Protein AF-A0A9E3M3S0-F1 (afdb_monomer)

Foldseek 3Di:
DVVVVVVVLVVCVLVVLLVVLPPPDDDDDDDDDDLSRVLNVCVVVVNLVVSLVSLVVVCVVPVQPLVSLLNNLSSCVSVVVLVSSLVSLVSSCPDPDLVSVLSSLLSNLSSQQDAPPRNVRSVVSLVVSCVSPVLDLSSLVSLLSSLLGHPHDPVSLVSNLVSLLSNCVVPVVSPCSVVCVQPRNDPDDLVSLVSSLVSLVVVCVVVVVPLVSLLVSLVNCVVNPHLVSSVVSLVSSCVSPVVDDALSSLQSPLVSCVVVVNPVSNLVSNLVSLVVCLVVVPCVVVCVVCVVVDDPVLVVCCVVQPHSVSNSVSSNVD

Nearest PDB structures (foldseek):
  9gaw-assembly1_K  TM=4.645E-01  e=2.749E-03  Homo sapiens
  4kxk-assembly1_D  TM=4.189E-01  e=6.054E-03  Homo sapiens
  3hym-assembly10_H  TM=4.633E-01  e=9.968E-03  Homo sapiens
  4kyo-assembly1_B  TM=3.812E-01  e=4.165E-03  Homo sapiens
  6ww7-assembly1_B  TM=5.333E-01  e=2.250E-01  Homo sapiens

Radius of gyration: 23.42 Å; Cα contacts (8 Å, |Δi|>4): 348; chains: 1; bounding box: 53×45×63 Å

Secondary structure (DSSP, 8-state):
-TTHHHHHHHHHHHHHHHHHHHTT-----SSS--HHHHHHHHHHTT-HHHHHHHHHHHHHH-TT-HHHHHHHHHHHHHTT-HHHHHHHHHHHTT-S-HHHHHHHHHHHHHHH-BTTB-HHHHHHHHHHHHHH-TT-HHHHHHHHHHHHSSS--HHHHHHHHHHHHHHHHH-TTSTTHHHIIIII-----HHHHHHHHHHHHHHHTT-TT-HHHHHHHHHHHHHHT-HHHHHHHHHHHHHH-TT---HHHHHHHHHHHHHTT-HHHHHHHHHHHHHHHHHH---HHHHHHHTTT--HHHHHHHHH--SHHHHHHHHHH-

Mean predicted aligned error: 6.76 Å

pLDDT: mean 88.41, std 18.09, range [26.84, 98.62]

Solvent-accessible surface area (backbone atoms only — not comparable to full-atom values): 17239 Å² total; per-residue (Å²): 121,84,66,61,63,56,61,54,51,55,55,49,55,61,53,52,54,57,54,65,67,65,78,77,69,87,91,76,95,86,67,83,72,52,68,69,56,49,33,49,52,27,47,75,70,66,33,59,65,59,26,49,52,52,44,51,55,49,39,72,78,40,78,78,45,35,66,55,27,38,55,48,14,52,55,28,42,76,70,69,35,35,69,65,13,38,52,26,15,58,60,11,50,73,43,89,49,63,68,55,28,30,51,17,24,46,50,40,14,57,52,49,47,41,85,81,39,62,56,69,58,16,51,49,27,35,51,52,19,34,67,74,39,78,78,41,57,66,42,32,50,51,46,25,51,64,26,62,41,58,87,51,49,74,67,31,46,55,53,20,51,58,29,43,51,56,37,44,75,75,41,61,72,52,81,59,47,55,55,48,54,67,75,67,49,81,88,70,48,62,71,56,48,57,55,50,46,56,52,50,50,62,50,39,76,79,38,66,81,47,54,73,59,48,54,50,46,19,52,50,31,39,76,67,71,32,47,64,57,16,50,54,41,47,51,50,44,46,72,67,37,71,85,70,80,57,29,68,57,35,41,51,53,12,51,36,28,45,77,73,66,38,57,68,62,14,52,55,29,38,53,52,15,43,52,47,15,38,75,71,64,58,47,71,65,63,48,61,59,51,55,78,76,49,51,76,68,51,50,52,54,48,71,65,34,81,48,45,67,49,39,30,55,52,61,72,76,106

Sequence (318 aa):
MRSRLRSGRIQVLSGLIFLLCANFTPATPSHPLSCAEQTGALLAAGDTTGALAALDNKLRANNEDHAALLERGWLRLELDRKDLAAEDFKLALGSESGDLRISAYIGLAWCSHVPGKRRSVAMGYIRRALAVDSGSKEALYAKTMIMLDFEPTTDDVRVAKRALFRLLETDFTYRDAYRLWRDVVMDRTDKEIRKVDKLLAAYLDTHPDSASWRLDLAWDRYLVESAQAALDELAALENLNPEFSHPDQLLLKSRCRLESGDTLAFQSLYWQAVDLAGQTGQFDRLITEAATIFTPEDQDRFEQAVADGARQKFLHFF

Structure (mmCIF, N/CA/C/O backbone):
data_AF-A0A9E3M3S0-F1
#
_entry.id   AF-A0A9E3M3S0-F1
#
loop_
_atom_site.group_PDB
_atom_site.id
_atom_site.type_symbol
_atom_site.label_atom_id
_atom_site.label_alt_id
_atom_site.label_comp_id
_atom_site.label_asym_id
_atom_site.label_entity_id
_atom_site.label_seq_id
_atom_site.pdbx_PDB_ins_code
_atom_site.Cartn_x
_atom_site.Cartn_y
_atom_site.Cartn_z
_atom_site.occupancy
_atom_site.B_iso_or_equiv
_atom_site.auth_seq_id
_atom_site.auth_comp_id
_atom_site.auth_asym_id
_atom_site.auth_atom_id
_atom_site.pdbx_PDB_model_num
ATOM 1 N N . MET A 1 1 ? 4.157 14.063 13.458 1.00 37.47 1 MET A N 1
ATOM 2 C CA . MET A 1 1 ? 3.542 13.277 12.337 1.00 37.47 1 MET A CA 1
ATOM 3 C C . MET A 1 1 ? 4.074 13.498 10.889 1.00 37.47 1 MET A C 1
ATOM 5 O O . MET A 1 1 ? 4.311 12.512 10.200 1.00 37.47 1 MET A O 1
ATOM 9 N N . ARG A 1 2 ? 4.310 14.727 10.376 1.00 28.27 2 ARG A N 1
ATOM 10 C CA . ARG A 1 2 ? 4.716 14.982 8.954 1.00 28.27 2 ARG A CA 1
ATOM 11 C C . ARG A 1 2 ? 6.121 14.486 8.534 1.00 28.27 2 ARG A C 1
ATOM 13 O O . ARG A 1 2 ? 6.402 14.375 7.344 1.00 28.27 2 ARG A O 1
ATOM 20 N N . SER A 1 3 ? 6.999 14.190 9.495 1.00 26.84 3 SER A N 1
ATOM 21 C CA . SER A 1 3 ? 8.397 13.782 9.259 1.00 26.84 3 SER A CA 1
ATOM 22 C C . SER A 1 3 ? 8.557 12.275 8.974 1.00 26.84 3 SER A C 1
ATOM 24 O O . SER A 1 3 ? 9.300 11.893 8.071 1.00 26.84 3 SER A O 1
ATOM 26 N N . ARG A 1 4 ? 7.785 11.399 9.640 1.00 32.56 4 ARG A N 1
ATOM 27 C CA . ARG A 1 4 ? 7.877 9.934 9.446 1.00 32.56 4 ARG A CA 1
ATOM 28 C C . ARG A 1 4 ? 7.324 9.460 8.095 1.00 32.56 4 ARG A C 1
ATOM 30 O O . ARG A 1 4 ? 7.890 8.548 7.500 1.00 32.56 4 ARG A O 1
ATOM 37 N N . LEU A 1 5 ? 6.322 10.155 7.545 1.00 34.66 5 LEU A N 1
ATOM 38 C CA . LEU A 1 5 ? 5.825 9.911 6.183 1.00 34.66 5 LEU A CA 1
ATOM 39 C C . LEU A 1 5 ? 6.886 10.188 5.103 1.00 34.66 5 LEU A C 1
ATOM 41 O O . LEU A 1 5 ? 6.810 9.606 4.027 1.00 34.66 5 LEU A O 1
ATOM 45 N N . ARG A 1 6 ? 7.893 11.037 5.364 1.00 33.16 6 ARG A N 1
ATOM 46 C CA . ARG A 1 6 ? 8.970 11.318 4.396 1.00 33.16 6 ARG A CA 1
ATOM 47 C C . ARG A 1 6 ? 10.030 10.212 4.348 1.00 33.16 6 ARG A C 1
ATOM 49 O O . ARG A 1 6 ? 10.502 9.899 3.263 1.00 33.16 6 ARG A O 1
ATOM 56 N N . SER A 1 7 ? 10.364 9.599 5.487 1.00 29.08 7 SER A N 1
ATOM 57 C CA . SER A 1 7 ? 11.393 8.545 5.569 1.00 29.08 7 SER A CA 1
ATOM 58 C C . SER A 1 7 ? 10.907 7.208 4.992 1.00 29.08 7 SER A C 1
ATOM 60 O O . SER A 1 7 ? 11.627 6.577 4.224 1.00 29.08 7 SER A O 1
ATOM 62 N N . GLY A 1 8 ? 9.658 6.813 5.276 1.00 30.88 8 GLY A N 1
ATOM 63 C CA . GLY A 1 8 ? 9.075 5.583 4.719 1.00 30.88 8 GLY A CA 1
ATOM 64 C C . GLY A 1 8 ? 8.827 5.651 3.206 1.00 30.88 8 GLY A C 1
ATOM 65 O O . GLY A 1 8 ? 9.048 4.675 2.498 1.00 30.88 8 GLY A O 1
ATOM 66 N N . ARG A 1 9 ? 8.445 6.820 2.669 1.00 38.84 9 ARG A N 1
ATOM 67 C CA . ARG A 1 9 ? 8.142 6.992 1.233 1.00 38.84 9 ARG A CA 1
ATOM 68 C C . ARG A 1 9 ? 9.365 6.885 0.316 1.00 38.84 9 ARG A C 1
ATOM 70 O O . ARG A 1 9 ? 9.223 6.424 -0.812 1.00 38.84 9 ARG A O 1
ATOM 77 N N . ILE A 1 10 ? 10.553 7.267 0.793 1.00 33.47 10 ILE A N 1
ATOM 78 C CA . ILE A 1 10 ? 11.804 7.129 0.026 1.00 33.47 10 ILE A CA 1
ATOM 79 C C . ILE A 1 10 ? 12.233 5.652 -0.038 1.00 33.47 10 ILE A C 1
ATOM 81 O O . ILE A 1 10 ? 12.615 5.185 -1.106 1.00 33.47 10 ILE A O 1
ATOM 85 N N . GLN A 1 11 ? 12.071 4.886 1.051 1.00 33.53 11 GLN A N 1
ATOM 86 C CA . GLN A 1 11 ? 12.319 3.435 1.049 1.00 33.53 11 GLN A CA 1
ATOM 87 C C . GLN A 1 11 ? 11.331 2.656 0.166 1.00 33.53 11 GLN A C 1
ATOM 89 O O . GLN A 1 11 ? 11.741 1.717 -0.513 1.00 33.53 11 GLN A O 1
ATOM 94 N N . VAL A 1 12 ? 10.057 3.068 0.111 1.00 40.78 12 VAL A N 1
ATOM 95 C CA . VAL A 1 12 ? 9.054 2.451 -0.778 1.00 40.78 12 VAL A CA 1
ATOM 96 C C . VAL A 1 12 ? 9.422 2.651 -2.248 1.00 40.78 12 VAL A C 1
ATOM 98 O O . VAL A 1 12 ? 9.352 1.694 -3.006 1.00 40.78 12 VAL A O 1
ATOM 101 N N . LEU A 1 13 ? 9.883 3.841 -2.654 1.00 39.81 13 LEU A N 1
ATOM 102 C CA . LEU A 1 13 ? 10.309 4.121 -4.035 1.00 39.81 13 LEU A CA 1
ATOM 103 C C . LEU A 1 13 ? 11.525 3.286 -4.471 1.00 39.81 13 LEU A C 1
ATOM 105 O O . LEU A 1 13 ? 11.522 2.767 -5.585 1.00 39.81 13 LEU A O 1
ATOM 109 N N . SER A 1 14 ? 12.516 3.099 -3.592 1.00 40.25 14 SER A N 1
ATOM 110 C CA . SER A 1 14 ? 13.671 2.226 -3.857 1.00 40.25 14 SER A CA 1
ATOM 111 C C . SER A 1 14 ? 13.288 0.741 -3.932 1.00 40.25 14 SER A C 1
ATOM 113 O O . SER A 1 14 ? 13.799 0.024 -4.784 1.00 40.25 14 SER A O 1
ATOM 115 N N . GLY A 1 15 ? 12.342 0.273 -3.107 1.00 40.75 15 GLY A N 1
ATOM 116 C CA . GLY A 1 15 ? 11.810 -1.094 -3.214 1.00 40.75 15 GLY A CA 1
ATOM 117 C C . GLY A 1 15 ? 10.918 -1.313 -4.445 1.00 40.75 15 GLY A C 1
ATOM 118 O O . GLY A 1 15 ? 10.854 -2.418 -4.984 1.00 40.75 15 GLY A O 1
ATOM 119 N N . LEU A 1 16 ? 10.245 -0.262 -4.927 1.00 43.75 16 LEU A N 1
ATOM 120 C CA . LEU A 1 16 ? 9.273 -0.357 -6.016 1.00 43.75 16 LEU A CA 1
ATOM 121 C C . LEU A 1 16 ? 9.899 -0.578 -7.395 1.00 43.75 16 LEU A C 1
ATOM 123 O O . LEU A 1 16 ? 9.271 -1.221 -8.243 1.00 43.75 16 LEU A O 1
ATOM 127 N N . ILE A 1 17 ? 11.099 -0.028 -7.609 1.00 49.41 17 ILE A N 1
ATOM 128 C CA . ILE A 1 17 ? 11.861 -0.182 -8.854 1.00 49.41 17 ILE A CA 1
ATOM 129 C C . ILE A 1 17 ? 12.524 -1.567 -8.894 1.00 49.41 17 ILE A C 1
ATOM 131 O O . ILE A 1 17 ? 12.400 -2.261 -9.902 1.00 49.41 17 ILE A O 1
ATOM 135 N N . PHE A 1 18 ? 13.044 -2.056 -7.763 1.00 43.59 18 PHE A N 1
ATOM 136 C CA . PHE A 1 18 ? 13.552 -3.428 -7.644 1.00 43.59 18 PHE A CA 1
ATOM 137 C C . PHE A 1 18 ? 12.479 -4.484 -7.992 1.00 43.59 18 PHE A C 1
ATOM 139 O O . PHE A 1 18 ? 12.753 -5.460 -8.691 1.00 43.59 18 PHE A O 1
ATOM 146 N N . LEU A 1 19 ? 11.220 -4.251 -7.591 1.00 43.62 19 LEU A N 1
ATOM 147 C CA . LEU A 1 19 ? 10.089 -5.131 -7.920 1.00 43.62 19 LEU A CA 1
ATOM 148 C C . LEU A 1 19 ? 9.633 -5.042 -9.391 1.00 43.62 19 LEU A C 1
ATOM 150 O O . LEU A 1 19 ? 9.012 -5.976 -9.895 1.00 43.62 19 LEU A O 1
ATOM 154 N N . LEU A 1 20 ? 9.902 -3.930 -10.088 1.00 46.53 20 LEU A N 1
ATOM 155 C CA . LEU A 1 20 ? 9.609 -3.790 -11.523 1.00 46.53 20 LEU A CA 1
ATOM 156 C C . LEU A 1 20 ? 10.573 -4.618 -12.387 1.00 46.53 20 LEU A C 1
ATOM 158 O O . LEU A 1 20 ? 10.153 -5.116 -13.427 1.00 46.53 20 LEU A O 1
ATOM 162 N N . CYS A 1 21 ? 11.814 -4.827 -11.939 1.00 41.78 21 CYS A N 1
ATOM 163 C CA . CYS A 1 21 ? 12.792 -5.6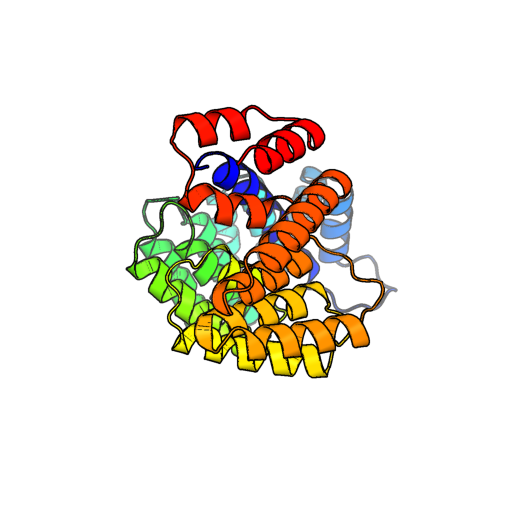67 -12.639 1.00 41.78 21 CYS A CA 1
ATOM 164 C C . CYS A 1 21 ? 12.574 -7.175 -12.400 1.00 41.78 21 CYS A C 1
ATOM 166 O O . CYS A 1 21 ? 12.856 -7.983 -13.280 1.00 41.78 21 CYS A O 1
ATOM 168 N N . ALA A 1 22 ? 12.045 -7.574 -11.237 1.00 43.31 22 ALA A N 1
ATOM 169 C CA . ALA A 1 22 ? 11.917 -8.988 -10.864 1.00 43.31 22 ALA A CA 1
ATOM 170 C C . ALA A 1 22 ? 10.787 -9.752 -11.594 1.00 43.31 22 ALA A C 1
ATOM 172 O O . ALA A 1 22 ? 10.899 -10.958 -11.801 1.00 43.31 22 ALA A O 1
ATOM 173 N N . ASN A 1 23 ? 9.717 -9.074 -12.026 1.00 42.97 23 ASN A N 1
ATOM 174 C CA . ASN A 1 23 ? 8.522 -9.725 -12.594 1.00 42.97 23 ASN A CA 1
ATOM 175 C C . ASN A 1 23 ? 8.598 -10.050 -14.104 1.00 42.97 23 ASN A C 1
ATOM 177 O O . ASN A 1 23 ? 7.592 -10.449 -14.686 1.00 42.97 23 ASN A O 1
ATOM 181 N N . PHE A 1 24 ? 9.763 -9.915 -14.749 1.00 43.34 24 PHE A N 1
ATOM 182 C CA . PHE A 1 24 ? 9.930 -10.117 -16.201 1.00 43.34 24 PHE A CA 1
ATOM 183 C C . PHE A 1 24 ? 10.644 -11.423 -16.611 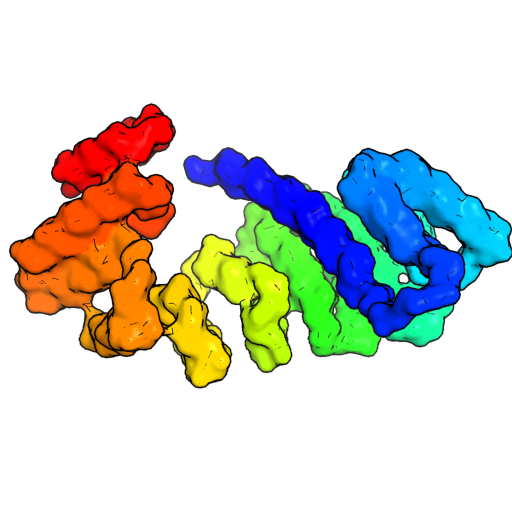1.00 43.34 24 PHE A C 1
ATOM 185 O O . PHE A 1 24 ? 11.167 -11.507 -17.720 1.00 43.34 24 PHE A O 1
ATOM 192 N N . THR A 1 25 ? 10.652 -12.471 -15.778 1.00 38.47 25 THR A N 1
ATOM 193 C CA . THR A 1 25 ? 11.304 -13.750 -16.139 1.00 38.47 25 THR A CA 1
ATOM 194 C C . THR A 1 25 ? 10.318 -14.925 -16.258 1.00 38.47 25 THR A C 1
ATOM 196 O O . THR A 1 25 ? 9.672 -15.290 -15.277 1.00 38.47 25 THR A O 1
ATOM 199 N N . PRO A 1 26 ? 10.192 -15.576 -17.434 1.00 33.84 26 PRO A N 1
ATOM 200 C CA . PRO A 1 26 ? 9.672 -16.937 -17.519 1.00 33.84 26 PRO A CA 1
ATOM 201 C C . PRO A 1 26 ? 10.775 -17.939 -17.133 1.00 33.84 26 PRO A C 1
ATOM 203 O O . PRO A 1 26 ? 11.886 -17.895 -17.657 1.00 33.84 26 PRO A O 1
ATOM 206 N N . ALA A 1 27 ? 10.473 -18.848 -16.207 1.00 28.78 27 ALA A N 1
ATOM 207 C CA . ALA A 1 27 ? 11.429 -19.806 -15.658 1.00 28.78 27 ALA A CA 1
ATOM 208 C C . ALA A 1 27 ? 11.634 -21.040 -16.560 1.00 28.78 27 ALA A C 1
ATOM 210 O O . ALA A 1 27 ? 10.714 -21.838 -16.712 1.00 28.78 27 ALA A O 1
ATOM 211 N N . THR A 1 28 ? 12.862 -21.259 -17.052 1.00 31.86 28 THR A N 1
ATOM 212 C CA . THR A 1 28 ? 13.423 -22.595 -17.371 1.00 31.86 28 THR A CA 1
ATOM 213 C C . THR A 1 28 ? 14.964 -22.554 -17.344 1.00 31.86 28 THR A C 1
ATOM 215 O O . THR A 1 28 ? 15.539 -21.790 -18.117 1.00 31.86 28 THR A O 1
ATOM 218 N N . PRO A 1 29 ? 15.666 -23.376 -16.534 1.00 33.78 29 PRO A N 1
ATOM 219 C CA . PRO A 1 29 ? 17.124 -23.328 -16.424 1.00 33.78 29 PRO A CA 1
ATOM 220 C C . PRO A 1 29 ? 17.808 -24.394 -17.300 1.00 33.78 29 PRO A C 1
ATOM 222 O O . PRO A 1 29 ? 17.686 -25.588 -17.040 1.00 33.78 29 PRO A O 1
ATOM 225 N N . SER A 1 30 ? 18.542 -23.975 -18.339 1.00 30.17 30 SER A N 1
ATOM 226 C CA . SER A 1 30 ? 19.659 -24.750 -18.945 1.00 30.17 30 SER A CA 1
ATOM 227 C C . SER A 1 30 ? 20.508 -23.976 -19.978 1.00 30.17 30 SER A C 1
ATOM 229 O O . SER A 1 30 ? 21.376 -24.562 -20.622 1.00 30.17 30 SER A O 1
ATOM 231 N N . HIS A 1 31 ? 20.334 -22.658 -20.110 1.00 35.00 31 HIS A N 1
ATOM 232 C CA . HIS A 1 31 ? 21.142 -21.800 -20.985 1.00 35.00 31 HIS A CA 1
ATOM 233 C C . HIS A 1 31 ? 22.081 -20.892 -20.170 1.00 35.00 31 HIS A C 1
ATOM 235 O O . HIS A 1 31 ? 21.826 -20.687 -18.981 1.00 35.00 31 HIS A O 1
ATOM 241 N N . PRO A 1 32 ? 23.173 -20.352 -20.762 1.00 43.69 32 PRO A N 1
ATOM 242 C CA . PRO A 1 32 ? 23.886 -19.225 -20.158 1.00 43.69 32 PRO A CA 1
ATOM 243 C C . PRO A 1 32 ? 22.858 -18.173 -19.733 1.00 43.69 32 PRO A C 1
ATOM 245 O O . PRO A 1 32 ? 21.967 -17.866 -20.527 1.00 43.69 32 PRO A O 1
ATOM 248 N N . LEU A 1 33 ? 22.958 -17.705 -18.481 1.00 44.38 33 LEU A N 1
ATOM 249 C CA . LEU A 1 33 ? 21.984 -16.794 -17.877 1.00 44.38 33 LEU A CA 1
ATOM 250 C C . LEU A 1 33 ? 21.633 -15.689 -18.873 1.00 44.38 33 LEU A C 1
ATOM 252 O O . LEU A 1 33 ? 22.517 -15.034 -19.434 1.00 44.38 33 LEU A O 1
ATOM 256 N N . SER A 1 34 ? 20.338 -15.506 -19.107 1.00 64.69 34 SER A N 1
ATOM 257 C CA . SER A 1 34 ? 19.848 -14.356 -19.846 1.00 64.69 34 SER A CA 1
ATOM 258 C C . SER A 1 34 ? 20.364 -13.085 -19.166 1.00 64.69 34 SER A C 1
ATOM 260 O O . SER A 1 34 ? 20.585 -13.046 -17.954 1.00 64.69 34 SER A O 1
ATOM 262 N N . CYS A 1 35 ? 20.591 -12.019 -19.932 1.00 66.56 35 CYS A N 1
ATOM 263 C CA . CYS A 1 35 ? 21.130 -10.786 -19.355 1.00 66.56 35 CYS A CA 1
ATOM 264 C C . CYS A 1 35 ? 20.279 -10.251 -18.194 1.00 66.56 35 CYS A C 1
ATOM 266 O O . CYS A 1 35 ? 20.844 -9.701 -17.259 1.00 66.56 35 CYS A O 1
ATOM 268 N N . ALA A 1 36 ? 18.959 -10.456 -18.223 1.00 69.31 36 ALA A N 1
ATOM 269 C CA . ALA A 1 36 ? 18.063 -10.090 -17.129 1.00 69.31 36 ALA A CA 1
ATOM 270 C C . ALA A 1 36 ? 18.405 -10.849 -15.833 1.00 69.31 36 ALA A C 1
ATOM 272 O O . ALA A 1 36 ? 18.479 -10.256 -14.759 1.00 69.31 36 ALA A O 1
ATOM 273 N N . GLU A 1 37 ? 18.697 -12.149 -15.931 1.00 76.31 37 GLU A N 1
ATOM 274 C CA . GLU A 1 37 ? 19.115 -12.969 -14.790 1.00 76.31 37 GLU A CA 1
ATOM 275 C C . GLU A 1 37 ? 20.502 -12.561 -14.276 1.00 76.31 37 GLU A C 1
ATOM 277 O O . GLU A 1 37 ? 20.724 -12.521 -13.067 1.00 76.31 37 GLU A O 1
ATOM 282 N N . GLN A 1 38 ? 21.431 -12.206 -15.171 1.00 78.62 38 GLN A N 1
ATOM 283 C CA . GLN A 1 38 ? 22.755 -11.714 -14.781 1.00 78.62 38 GLN A CA 1
ATOM 284 C C . GLN A 1 38 ? 22.678 -10.344 -14.089 1.00 78.62 38 GLN A C 1
ATOM 286 O O . GLN A 1 38 ? 23.280 -10.162 -13.030 1.00 78.62 38 GLN A O 1
ATOM 291 N N . THR A 1 39 ? 21.933 -9.392 -14.658 1.00 77.44 39 THR A N 1
ATOM 292 C CA . THR A 1 39 ? 21.675 -8.082 -14.043 1.00 77.44 39 THR A CA 1
ATOM 293 C C . THR A 1 39 ? 21.005 -8.272 -12.684 1.00 77.44 39 THR A C 1
ATOM 295 O O . THR A 1 39 ? 21.460 -7.702 -11.696 1.00 77.44 39 THR A O 1
ATOM 298 N N . GLY A 1 40 ? 19.984 -9.130 -12.602 1.00 79.38 40 GLY A N 1
ATOM 299 C CA . GLY A 1 40 ? 19.287 -9.449 -11.357 1.00 79.38 40 GLY A CA 1
ATOM 300 C C . GLY A 1 40 ? 20.205 -10.043 -10.288 1.00 79.38 40 GLY A C 1
ATOM 301 O O . GLY A 1 40 ? 20.165 -9.605 -9.141 1.00 79.38 40 GLY A O 1
ATOM 302 N N . ALA A 1 41 ? 21.086 -10.979 -10.655 1.00 82.94 41 ALA A N 1
ATOM 303 C CA . ALA A 1 41 ? 22.058 -11.567 -9.733 1.00 82.94 41 ALA A CA 1
ATOM 304 C C . ALA A 1 41 ? 23.071 -10.534 -9.210 1.00 82.94 41 ALA A C 1
ATOM 306 O O . ALA A 1 41 ? 23.377 -10.519 -8.018 1.00 82.94 41 ALA A O 1
ATOM 307 N N . LEU A 1 42 ? 23.562 -9.643 -10.079 1.00 85.50 42 LEU A N 1
ATOM 308 C CA . LEU A 1 42 ? 24.481 -8.567 -9.694 1.00 85.50 42 LEU A CA 1
ATOM 309 C C . LEU A 1 42 ? 23.801 -7.559 -8.762 1.00 85.50 42 LEU A C 1
ATOM 311 O O . LEU A 1 42 ? 24.375 -7.186 -7.741 1.00 85.50 42 LEU A O 1
ATOM 315 N N . LEU A 1 43 ? 22.553 -7.183 -9.048 1.00 83.06 43 LEU A N 1
ATOM 316 C CA . LEU A 1 43 ? 21.765 -6.315 -8.173 1.00 83.06 43 LEU A CA 1
ATOM 317 C C . LEU A 1 43 ? 21.467 -6.973 -6.820 1.00 83.06 43 LEU A C 1
ATOM 319 O O . LEU A 1 43 ? 21.587 -6.313 -5.791 1.00 83.06 43 LEU A O 1
ATOM 323 N N . ALA A 1 44 ? 21.157 -8.272 -6.796 1.00 83.62 44 ALA A N 1
ATOM 324 C CA . ALA A 1 44 ? 20.975 -9.031 -5.557 1.00 83.62 44 ALA A CA 1
ATOM 325 C C . ALA A 1 44 ? 22.265 -9.113 -4.719 1.00 83.62 44 ALA A C 1
ATOM 3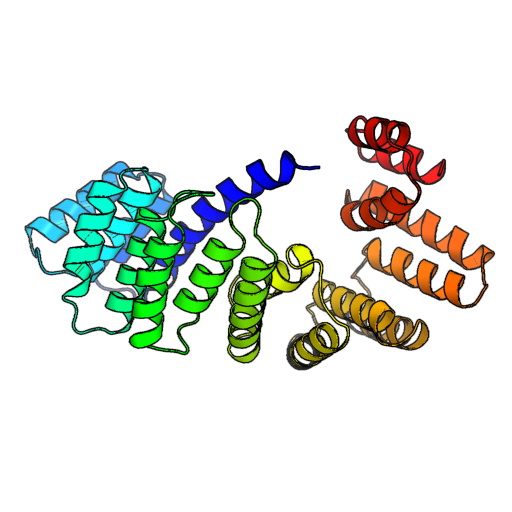27 O O . ALA A 1 44 ? 22.204 -9.134 -3.492 1.00 83.62 44 ALA A O 1
ATOM 328 N N . ALA A 1 45 ? 23.431 -9.105 -5.371 1.00 88.69 45 ALA A N 1
ATOM 329 C CA . ALA A 1 45 ? 24.735 -9.012 -4.718 1.00 88.69 45 ALA A CA 1
ATOM 330 C C . ALA A 1 45 ? 25.120 -7.574 -4.305 1.00 88.69 45 ALA A C 1
ATOM 332 O O . ALA A 1 45 ? 26.188 -7.371 -3.728 1.00 88.69 45 ALA A O 1
ATOM 333 N N . GLY A 1 46 ? 24.284 -6.572 -4.601 1.00 89.94 46 GLY A N 1
ATOM 334 C CA . GLY A 1 46 ? 24.581 -5.157 -4.369 1.00 89.94 46 GLY A CA 1
ATOM 335 C C . GLY A 1 46 ? 25.594 -4.555 -5.351 1.00 89.94 46 GLY A C 1
ATOM 336 O O . GLY A 1 46 ? 26.032 -3.422 -5.156 1.00 89.94 46 GLY A O 1
ATOM 337 N N . ASP A 1 47 ? 25.967 -5.272 -6.415 1.00 92.56 47 ASP A N 1
ATOM 338 C CA . ASP A 1 47 ? 26.899 -4.804 -7.443 1.00 92.56 47 ASP A CA 1
ATOM 339 C C . ASP A 1 47 ? 26.175 -4.032 -8.557 1.00 92.56 47 ASP A C 1
ATOM 341 O O . ASP A 1 47 ? 26.063 -4.448 -9.714 1.00 92.56 47 ASP A O 1
ATOM 345 N N . THR A 1 48 ? 25.684 -2.848 -8.199 1.00 92.94 48 THR A N 1
ATOM 346 C CA . THR A 1 48 ? 24.999 -1.929 -9.119 1.00 92.94 48 THR A CA 1
ATOM 347 C C . THR A 1 48 ? 25.903 -1.481 -10.278 1.00 92.94 48 THR A C 1
ATOM 349 O O . THR A 1 48 ? 25.424 -1.218 -11.382 1.00 92.94 48 THR A O 1
ATOM 352 N N . THR A 1 49 ? 27.221 -1.407 -10.056 1.00 93.75 49 THR A N 1
ATOM 353 C CA . THR A 1 49 ? 28.185 -0.988 -11.089 1.00 93.75 49 THR A CA 1
ATOM 354 C C . THR A 1 49 ? 28.421 -2.102 -12.103 1.00 93.75 49 THR A C 1
ATOM 356 O O . THR A 1 49 ? 28.390 -1.845 -13.309 1.00 93.75 49 THR A O 1
ATOM 359 N N . GLY A 1 50 ? 28.606 -3.338 -11.635 1.00 93.50 50 GLY A N 1
ATOM 360 C CA . GLY A 1 50 ? 28.708 -4.519 -12.485 1.00 93.50 50 GLY A CA 1
ATOM 361 C C . GLY A 1 50 ? 27.441 -4.743 -13.305 1.00 93.50 50 GLY A C 1
ATOM 362 O O . GLY A 1 50 ? 27.537 -4.984 -14.509 1.00 93.50 50 GLY A O 1
ATOM 363 N N . ALA A 1 51 ? 26.261 -4.576 -12.697 1.00 93.56 51 ALA A N 1
ATOM 364 C CA . ALA A 1 51 ? 24.976 -4.657 -13.395 1.00 93.56 51 ALA A CA 1
ATOM 365 C C . ALA A 1 51 ? 24.895 -3.651 -14.559 1.00 93.56 51 ALA A C 1
ATOM 367 O O . ALA A 1 51 ? 24.548 -4.011 -15.686 1.00 93.56 51 ALA A O 1
ATOM 368 N N . LEU A 1 52 ? 25.299 -2.398 -14.319 1.00 94.75 52 LEU A N 1
ATOM 369 C CA . LEU A 1 52 ? 25.315 -1.364 -15.353 1.00 94.75 52 LEU A CA 1
ATOM 370 C C . LEU A 1 52 ? 26.310 -1.688 -16.480 1.00 94.75 52 LEU A C 1
ATOM 372 O O . LEU A 1 52 ? 25.979 -1.534 -17.654 1.00 94.75 52 LEU A O 1
ATOM 376 N N . ALA A 1 53 ? 27.506 -2.177 -16.138 1.00 94.38 53 ALA A N 1
ATOM 377 C CA . ALA A 1 53 ? 28.520 -2.563 -17.117 1.00 94.38 53 ALA A CA 1
ATOM 378 C C . ALA A 1 53 ? 28.075 -3.750 -17.991 1.00 94.38 53 ALA A C 1
ATOM 380 O O . ALA A 1 53 ? 28.354 -3.771 -19.193 1.00 94.38 53 ALA A O 1
ATOM 381 N N . ALA A 1 54 ? 27.363 -4.722 -17.411 1.00 93.75 54 ALA A N 1
ATOM 382 C CA . ALA A 1 54 ? 26.786 -5.845 -18.146 1.00 93.75 54 ALA A CA 1
ATOM 383 C C . ALA A 1 54 ? 25.749 -5.364 -19.176 1.00 93.75 54 ALA A C 1
ATOM 385 O O . ALA A 1 54 ? 25.841 -5.719 -20.355 1.00 93.75 54 ALA A O 1
ATOM 386 N N . LEU A 1 55 ? 24.833 -4.480 -18.762 1.00 94.94 55 LEU A N 1
ATOM 387 C CA . LEU A 1 55 ? 23.841 -3.865 -19.649 1.00 94.94 55 LEU A CA 1
ATOM 388 C C . LEU A 1 55 ? 24.490 -3.024 -20.755 1.00 94.94 55 LEU A C 1
ATOM 390 O O . LEU A 1 55 ? 24.085 -3.112 -21.914 1.00 94.94 55 LEU A O 1
ATOM 394 N N . ASP A 1 56 ? 25.531 -2.252 -20.437 1.00 96.62 56 ASP A N 1
ATOM 395 C CA . ASP A 1 56 ? 26.274 -1.480 -21.435 1.00 96.62 56 ASP A CA 1
ATOM 396 C C . ASP A 1 56 ? 26.952 -2.387 -22.472 1.00 96.62 56 ASP A C 1
ATOM 398 O O . ASP A 1 56 ? 26.888 -2.104 -23.668 1.00 96.62 56 ASP A O 1
ATOM 402 N N . ASN A 1 57 ? 27.568 -3.496 -22.052 1.00 94.88 57 ASN A N 1
ATOM 403 C CA . ASN A 1 57 ? 28.163 -4.462 -22.979 1.00 94.88 57 ASN A CA 1
ATOM 404 C C . ASN A 1 57 ? 27.108 -5.114 -23.878 1.00 94.88 57 ASN A C 1
ATOM 406 O O . ASN A 1 57 ? 27.332 -5.249 -25.082 1.00 94.88 57 ASN A O 1
ATOM 410 N N . LYS A 1 58 ? 25.944 -5.460 -23.322 1.00 94.31 58 LYS A N 1
ATOM 411 C CA . LYS A 1 58 ? 24.825 -5.994 -24.100 1.00 94.31 58 LYS A CA 1
ATOM 412 C C . LYS A 1 58 ? 24.332 -4.994 -25.145 1.00 94.31 58 LYS A C 1
ATOM 414 O O . LYS A 1 58 ? 24.188 -5.349 -26.311 1.00 94.31 58 LYS A O 1
ATOM 419 N N . LEU A 1 59 ? 24.150 -3.737 -24.752 1.00 96.06 59 LEU A N 1
ATOM 420 C CA . LEU A 1 59 ? 23.676 -2.681 -25.647 1.00 96.06 59 LEU A CA 1
ATOM 421 C C . LEU A 1 59 ? 24.716 -2.248 -26.688 1.00 96.06 59 LEU A C 1
ATOM 423 O O . LEU A 1 59 ? 24.351 -1.718 -27.732 1.00 96.06 59 LEU A O 1
ATOM 427 N N . ARG A 1 60 ? 26.011 -2.502 -26.454 1.00 96.88 60 ARG A N 1
ATOM 428 C CA . ARG A 1 60 ? 27.040 -2.387 -27.502 1.00 96.88 60 ARG A CA 1
ATOM 429 C C . ARG A 1 60 ? 26.908 -3.477 -28.563 1.00 96.88 60 ARG A C 1
ATOM 431 O O . ARG A 1 60 ? 27.210 -3.213 -29.721 1.00 96.88 60 ARG A O 1
ATOM 438 N N . ALA A 1 61 ? 26.498 -4.684 -28.171 1.00 96.06 61 ALA A N 1
ATOM 439 C CA . ALA A 1 61 ? 26.297 -5.796 -29.097 1.00 96.06 61 ALA A CA 1
ATOM 440 C C . ALA A 1 61 ? 24.979 -5.665 -29.880 1.00 96.06 61 ALA A C 1
ATOM 442 O O . ALA A 1 61 ? 24.934 -6.008 -31.058 1.00 96.06 61 ALA A O 1
ATOM 443 N N . ASN A 1 62 ? 23.928 -5.151 -29.237 1.00 95.50 62 ASN A N 1
ATOM 444 C CA . ASN A 1 62 ? 22.642 -4.849 -29.856 1.00 95.50 62 ASN A CA 1
ATOM 445 C C . ASN A 1 62 ? 22.053 -3.565 -29.254 1.00 95.50 62 ASN A C 1
ATOM 447 O O . ASN A 1 62 ? 21.503 -3.581 -28.153 1.00 95.50 62 ASN A O 1
ATOM 451 N N . ASN A 1 63 ? 22.147 -2.456 -29.986 1.00 95.44 63 ASN A N 1
ATOM 452 C CA . ASN A 1 63 ? 21.660 -1.149 -29.540 1.00 95.44 63 ASN A CA 1
ATOM 453 C C . ASN A 1 63 ? 20.127 -1.009 -29.587 1.00 95.44 63 ASN A C 1
ATOM 455 O O . ASN A 1 63 ? 19.599 -0.041 -29.040 1.00 95.44 63 ASN A O 1
ATOM 459 N N . GLU A 1 64 ? 19.425 -1.961 -30.203 1.00 95.94 64 GLU A N 1
ATOM 460 C CA . GLU A 1 64 ? 17.963 -2.004 -30.310 1.00 95.94 64 GLU A CA 1
ATOM 461 C C . GLU A 1 64 ? 17.329 -3.008 -29.334 1.00 95.94 64 GLU A C 1
ATOM 463 O O . GLU A 1 64 ? 16.128 -3.270 -29.392 1.00 95.94 64 GLU A O 1
ATOM 468 N N . ASP A 1 65 ? 18.097 -3.565 -28.391 1.00 96.25 65 ASP A N 1
ATOM 469 C CA . ASP A 1 65 ? 17.522 -4.380 -27.319 1.00 96.25 65 ASP A CA 1
ATOM 470 C C . ASP A 1 65 ? 16.729 -3.493 -26.341 1.00 96.25 65 ASP A C 1
ATOM 472 O O . ASP A 1 65 ? 17.240 -2.983 -25.340 1.00 96.25 65 ASP A O 1
ATOM 476 N N . HIS A 1 66 ? 15.449 -3.287 -26.655 1.00 96.25 66 HIS A N 1
ATOM 477 C CA . HIS A 1 66 ? 14.552 -2.423 -25.890 1.00 96.25 66 HIS A CA 1
ATOM 478 C C . HIS A 1 66 ? 14.333 -2.890 -24.446 1.00 96.25 66 HIS A C 1
ATOM 480 O O . HIS A 1 66 ? 14.106 -2.051 -23.575 1.00 96.25 66 HIS A O 1
ATOM 486 N N . ALA A 1 67 ? 14.426 -4.194 -24.168 1.00 94.06 67 ALA A N 1
ATOM 487 C CA . ALA A 1 67 ? 14.343 -4.709 -22.803 1.00 94.06 67 ALA A CA 1
ATOM 488 C C . ALA A 1 67 ? 15.593 -4.317 -21.998 1.00 94.06 67 ALA A C 1
ATOM 490 O O . ALA A 1 67 ? 15.471 -3.771 -20.903 1.00 94.06 67 ALA A O 1
ATOM 491 N N . ALA A 1 68 ? 16.789 -4.477 -22.574 1.00 93.88 68 ALA A N 1
ATOM 492 C CA . ALA A 1 68 ? 18.030 -4.023 -21.945 1.00 93.88 68 ALA A CA 1
ATOM 493 C C . ALA A 1 68 ? 18.075 -2.493 -21.769 1.00 93.88 68 ALA A C 1
ATOM 495 O O . ALA A 1 68 ? 18.582 -2.007 -20.758 1.00 93.88 68 ALA A O 1
ATOM 496 N N . LEU A 1 69 ? 17.513 -1.724 -22.712 1.00 96.81 69 LEU A N 1
ATOM 497 C CA . LEU A 1 69 ? 17.337 -0.275 -22.561 1.00 96.81 69 LEU A CA 1
ATOM 498 C C . LEU A 1 69 ? 16.433 0.061 -21.367 1.00 96.81 69 LEU A C 1
ATOM 500 O O . LEU A 1 69 ? 16.780 0.935 -20.579 1.00 96.81 69 LEU A O 1
ATOM 504 N N . LEU A 1 70 ? 15.308 -0.639 -21.193 1.00 95.19 70 LEU A N 1
ATOM 505 C CA . LEU A 1 70 ? 14.423 -0.440 -20.040 1.00 95.19 70 LEU A CA 1
ATOM 506 C C . LEU A 1 70 ? 15.123 -0.744 -18.719 1.00 95.19 70 LEU A C 1
ATOM 508 O O . LEU A 1 70 ? 15.100 0.098 -17.823 1.00 95.19 70 LEU A O 1
ATOM 512 N N . GLU A 1 71 ? 15.759 -1.910 -18.607 1.00 93.38 71 GLU A N 1
ATOM 513 C CA . GLU A 1 71 ? 16.504 -2.308 -17.407 1.00 93.38 71 GLU A CA 1
ATOM 514 C C . GLU A 1 71 ? 17.586 -1.276 -17.061 1.00 93.38 71 GLU A C 1
ATOM 516 O O . GLU A 1 71 ? 17.677 -0.818 -15.919 1.00 93.38 71 GLU A O 1
ATOM 521 N N . ARG A 1 72 ? 18.357 -0.824 -18.061 1.00 95.81 72 ARG A N 1
ATOM 522 C CA . ARG A 1 72 ? 19.381 0.209 -17.861 1.00 95.81 72 ARG A CA 1
ATOM 523 C C . ARG A 1 72 ? 18.781 1.554 -17.463 1.00 95.81 72 ARG A C 1
ATOM 525 O O . ARG A 1 72 ? 19.339 2.227 -16.594 1.00 95.81 72 ARG A O 1
ATOM 532 N N . GLY A 1 73 ? 17.654 1.932 -18.061 1.00 96.62 73 GLY A N 1
ATOM 533 C CA . GLY A 1 73 ? 16.926 3.152 -17.729 1.00 96.62 73 GLY A CA 1
ATOM 534 C C . GLY A 1 73 ? 16.472 3.168 -16.270 1.00 96.62 73 GLY A C 1
ATOM 535 O O . GLY A 1 73 ? 16.719 4.145 -15.564 1.00 96.62 73 GLY A O 1
ATOM 536 N N . TRP A 1 74 ? 15.886 2.071 -15.785 1.00 93.56 74 TRP A N 1
ATOM 537 C CA . TRP A 1 74 ? 15.478 1.928 -14.383 1.00 93.56 74 TRP A CA 1
ATOM 538 C C . TRP A 1 74 ? 16.666 1.989 -13.427 1.00 93.56 74 TRP A C 1
ATOM 540 O O . TRP A 1 74 ? 16.642 2.773 -12.480 1.00 93.56 74 TRP A O 1
ATOM 550 N N . LEU A 1 75 ? 17.741 1.262 -13.730 1.00 93.19 75 LEU A N 1
ATOM 551 C CA . LEU A 1 75 ? 18.964 1.279 -12.930 1.00 93.19 75 LEU A CA 1
ATOM 552 C C . LEU A 1 75 ? 19.590 2.682 -12.852 1.00 93.19 75 LEU A C 1
ATOM 554 O O . LEU A 1 75 ? 20.028 3.140 -11.798 1.00 93.19 75 LEU A O 1
ATOM 558 N N . ARG A 1 76 ? 19.614 3.414 -13.971 1.00 96.25 76 ARG A N 1
ATOM 559 C CA . ARG A 1 76 ? 20.090 4.805 -14.006 1.00 96.25 76 ARG A CA 1
ATOM 560 C C . ARG A 1 76 ? 19.183 5.738 -13.214 1.00 96.25 76 ARG A C 1
ATOM 562 O O . ARG A 1 76 ? 19.695 6.656 -12.579 1.00 96.25 76 ARG A O 1
ATOM 569 N N . LEU A 1 77 ? 17.871 5.516 -13.236 1.00 92.50 77 LEU A N 1
ATOM 570 C CA . LEU A 1 77 ? 16.919 6.289 -12.445 1.00 92.50 77 LEU A CA 1
ATOM 571 C C . LEU A 1 77 ? 17.131 6.073 -10.938 1.00 92.50 77 LEU A C 1
ATOM 573 O O . LEU A 1 77 ? 17.128 7.053 -10.199 1.00 92.50 77 LEU A O 1
ATOM 577 N N . GLU A 1 78 ? 17.373 4.835 -10.494 1.00 89.06 78 GLU A N 1
ATOM 578 C CA . GLU A 1 78 ? 17.729 4.521 -9.097 1.00 89.06 78 GLU A CA 1
ATOM 579 C C . GLU A 1 78 ? 19.026 5.212 -8.658 1.00 89.06 78 GLU A C 1
ATOM 581 O O . GLU A 1 78 ? 19.129 5.699 -7.535 1.00 89.06 78 GLU A O 1
ATOM 586 N N . LEU A 1 79 ? 19.995 5.319 -9.570 1.00 92.62 79 LEU A N 1
ATOM 587 C CA . LEU A 1 79 ? 21.254 6.044 -9.374 1.00 92.62 79 LEU A CA 1
ATOM 588 C C . LEU A 1 79 ? 21.118 7.579 -9.495 1.00 92.62 79 LEU A C 1
ATOM 590 O O . LEU A 1 79 ? 22.132 8.269 -9.612 1.00 92.62 79 LEU A O 1
ATOM 594 N N . ASP A 1 80 ? 19.892 8.112 -9.525 1.00 94.25 80 ASP A N 1
ATOM 595 C CA . ASP A 1 80 ? 19.546 9.532 -9.721 1.00 94.25 80 ASP A CA 1
ATOM 596 C C . ASP A 1 80 ? 20.102 10.154 -11.023 1.00 94.25 80 ASP A C 1
ATOM 598 O O . ASP A 1 80 ? 20.206 11.370 -11.185 1.00 94.25 80 ASP A O 1
ATOM 602 N N . ARG A 1 81 ? 20.415 9.327 -12.028 1.00 96.19 81 ARG A N 1
ATOM 603 C CA . ARG A 1 81 ? 20.864 9.753 -13.366 1.00 96.19 81 ARG A CA 1
ATOM 604 C C . ARG A 1 81 ? 19.669 9.933 -14.302 1.00 96.19 81 ARG A C 1
ATOM 606 O O . ARG A 1 81 ? 19.568 9.276 -15.340 1.00 96.19 81 ARG A O 1
ATOM 613 N N . LYS A 1 82 ? 18.747 10.822 -13.922 1.00 96.06 82 LYS A N 1
ATOM 614 C CA . LYS A 1 82 ? 17.429 10.987 -14.570 1.00 96.06 82 LYS A CA 1
ATOM 615 C C . LYS A 1 82 ? 17.493 11.296 -16.064 1.00 96.06 82 LYS A C 1
ATOM 617 O O . LYS A 1 82 ? 16.668 10.770 -16.808 1.00 96.06 82 LYS A O 1
ATOM 622 N N . ASP A 1 83 ? 18.456 12.106 -16.501 1.00 97.69 83 ASP A N 1
ATOM 623 C CA . ASP A 1 83 ? 18.597 12.477 -17.915 1.00 97.69 83 ASP A CA 1
ATOM 624 C C . ASP A 1 83 ? 18.990 11.268 -18.775 1.00 97.69 83 ASP A C 1
ATOM 626 O O . ASP A 1 83 ? 18.327 10.974 -19.769 1.00 97.69 83 ASP A O 1
ATOM 630 N N . LEU A 1 84 ? 19.990 10.497 -18.331 1.00 97.88 84 LEU A N 1
ATOM 631 C CA . LEU A 1 84 ? 20.434 9.274 -19.010 1.00 97.88 84 LEU A CA 1
ATOM 632 C C . LEU A 1 84 ? 19.361 8.177 -18.981 1.00 97.88 84 LEU A C 1
ATOM 634 O O . LEU A 1 84 ? 19.177 7.459 -19.960 1.00 97.88 84 LEU A O 1
ATOM 638 N N . ALA A 1 85 ? 18.628 8.058 -17.870 1.00 97.50 85 ALA A N 1
ATOM 639 C CA . ALA A 1 85 ? 17.485 7.155 -17.777 1.00 97.50 85 ALA A CA 1
ATOM 640 C C . ALA A 1 85 ? 16.391 7.525 -18.790 1.00 97.50 85 ALA A C 1
ATOM 642 O O . ALA A 1 85 ? 15.851 6.664 -19.483 1.00 97.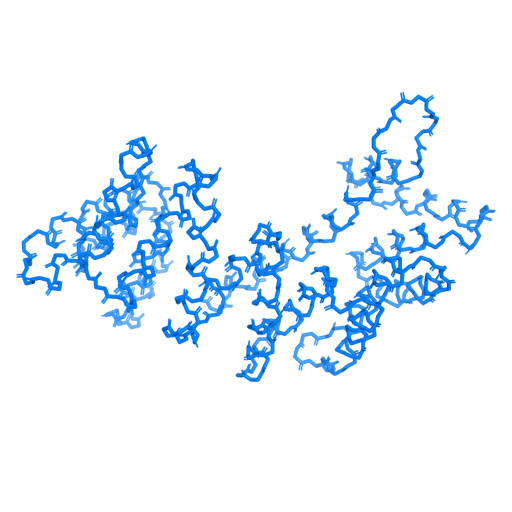50 85 ALA A O 1
ATOM 643 N N . ALA A 1 86 ? 16.091 8.820 -18.928 1.00 98.25 86 ALA A N 1
ATOM 644 C CA . ALA A 1 86 ? 15.095 9.297 -19.877 1.00 98.25 86 ALA A CA 1
ATOM 645 C C . ALA A 1 86 ? 15.502 9.047 -21.338 1.00 98.25 86 ALA A C 1
ATOM 647 O O . ALA A 1 86 ? 14.627 8.813 -22.171 1.00 98.25 86 ALA A O 1
ATOM 648 N N . GLU A 1 87 ? 16.792 9.107 -21.671 1.00 98.38 87 GLU A N 1
ATOM 649 C CA . GLU A 1 87 ? 17.296 8.722 -22.997 1.00 98.38 87 GLU A CA 1
ATOM 650 C C . GLU A 1 87 ? 17.040 7.241 -23.285 1.00 98.38 87 GLU A C 1
ATOM 652 O O . GLU A 1 87 ? 16.465 6.913 -24.324 1.00 98.38 87 GLU A O 1
ATOM 657 N N . ASP A 1 88 ? 17.363 6.363 -22.335 1.00 98.31 88 ASP A N 1
ATOM 658 C CA . ASP A 1 88 ? 17.137 4.924 -22.475 1.00 98.31 88 ASP A CA 1
ATOM 659 C C . ASP A 1 88 ? 15.652 4.590 -22.644 1.00 98.31 88 ASP A C 1
ATOM 661 O O . ASP A 1 88 ? 15.271 3.867 -23.567 1.00 98.31 88 ASP A O 1
ATOM 665 N N . PHE A 1 89 ? 14.784 5.183 -21.819 1.00 98.25 89 PHE A N 1
ATOM 666 C CA . PHE A 1 89 ? 13.344 4.982 -21.951 1.00 98.25 89 PHE A CA 1
ATOM 667 C C . PHE A 1 89 ? 12.797 5.513 -23.282 1.00 98.25 89 PHE A C 1
ATOM 669 O O . PHE A 1 89 ? 11.915 4.888 -23.866 1.00 98.25 89 PHE A O 1
ATOM 676 N N . LYS A 1 90 ? 13.313 6.634 -23.808 1.00 98.56 90 LYS A N 1
ATOM 677 C CA . LYS A 1 90 ? 12.913 7.133 -25.137 1.00 98.56 90 LYS A CA 1
ATOM 678 C C . LYS A 1 90 ? 13.287 6.156 -26.246 1.00 98.56 90 LYS A C 1
ATOM 680 O O . LYS A 1 90 ? 12.476 5.955 -27.143 1.00 98.56 90 LYS A O 1
ATOM 685 N N . LEU A 1 91 ? 14.475 5.555 -26.186 1.00 98.12 91 LEU A N 1
ATOM 686 C CA . LEU A 1 91 ? 14.895 4.541 -27.157 1.00 98.12 91 LEU A CA 1
ATOM 687 C C . LEU A 1 91 ? 14.036 3.270 -27.042 1.00 98.12 91 LEU A C 1
ATOM 689 O O . LEU A 1 91 ? 13.635 2.700 -28.054 1.00 98.12 91 LEU A O 1
ATOM 693 N N . ALA A 1 92 ? 13.673 2.861 -25.823 1.00 97.06 92 ALA A N 1
ATOM 694 C CA . ALA A 1 92 ? 12.800 1.711 -25.587 1.00 97.06 92 ALA A CA 1
ATOM 695 C C . ALA A 1 92 ? 11.373 1.875 -26.151 1.00 97.06 92 ALA A C 1
ATOM 697 O O . ALA A 1 92 ? 10.713 0.877 -26.445 1.00 97.06 92 ALA A O 1
ATOM 698 N N . LEU A 1 93 ? 10.897 3.111 -26.367 1.00 98.25 93 LEU A N 1
ATOM 699 C CA . LEU A 1 93 ? 9.596 3.363 -27.005 1.00 98.25 93 LEU A CA 1
ATOM 700 C C . LEU A 1 93 ? 9.512 2.862 -28.456 1.00 98.25 93 LEU A C 1
ATOM 702 O O . LEU A 1 93 ? 8.400 2.734 -28.966 1.00 98.25 93 LEU A O 1
ATOM 706 N N . GLY A 1 94 ? 10.647 2.579 -29.106 1.00 97.62 94 GLY A N 1
ATOM 707 C CA . GLY A 1 94 ? 10.692 1.973 -30.440 1.00 97.62 94 GLY A CA 1
ATOM 708 C C . GLY A 1 94 ? 10.215 0.517 -30.488 1.00 97.62 94 GLY A C 1
ATOM 709 O O . GLY A 1 94 ? 9.959 0.009 -31.574 1.00 97.62 94 GLY A O 1
ATOM 710 N N . SER A 1 95 ? 10.050 -0.139 -29.334 1.00 96.62 95 SER A N 1
ATOM 711 C CA . SER A 1 95 ? 9.634 -1.540 -29.274 1.00 96.62 95 SER A CA 1
ATOM 712 C C . SER A 1 95 ? 8.254 -1.777 -29.882 1.00 96.62 95 SER A C 1
ATOM 714 O O . SER A 1 95 ? 7.314 -1.017 -29.642 1.00 96.62 95 SER A O 1
ATOM 716 N N . GLU A 1 96 ? 8.093 -2.899 -30.586 1.00 97.25 96 GLU A N 1
ATOM 717 C CA . GLU A 1 96 ? 6.788 -3.396 -31.035 1.00 97.25 96 GLU A CA 1
ATOM 718 C C . GLU A 1 96 ? 5.921 -3.909 -29.871 1.00 97.25 96 GLU A C 1
ATOM 720 O O . GLU A 1 96 ? 4.689 -3.849 -29.951 1.00 97.25 96 GLU A O 1
ATOM 725 N N . SER A 1 97 ? 6.539 -4.314 -28.755 1.00 96.44 97 SER A N 1
ATOM 726 C CA . SER A 1 97 ? 5.835 -4.787 -27.560 1.00 96.44 97 SER A CA 1
ATOM 727 C C . SER A 1 97 ? 5.112 -3.648 -26.838 1.00 96.44 97 SER A C 1
ATOM 729 O O . SER A 1 97 ? 5.716 -2.649 -26.436 1.00 96.44 97 SER A O 1
ATOM 731 N N . GLY A 1 98 ? 3.802 -3.816 -26.634 1.00 95.94 98 GLY A N 1
ATOM 732 C CA . GLY A 1 98 ? 2.985 -2.885 -25.853 1.00 95.94 98 GLY A CA 1
ATOM 733 C C . GLY A 1 98 ? 3.489 -2.726 -24.419 1.00 95.94 98 GLY A C 1
ATOM 734 O O . GLY A 1 98 ? 3.617 -1.596 -23.951 1.00 95.94 98 GLY A O 1
ATOM 735 N N . ASP A 1 99 ? 3.865 -3.827 -23.771 1.00 94.69 99 ASP A N 1
ATOM 736 C CA . ASP A 1 99 ? 4.300 -3.854 -22.368 1.00 94.69 99 ASP A CA 1
ATOM 737 C C . ASP A 1 99 ? 5.617 -3.102 -22.153 1.00 94.69 99 ASP A C 1
ATOM 739 O O . ASP A 1 99 ? 5.767 -2.342 -21.188 1.00 94.69 99 ASP A O 1
ATOM 743 N N . LEU A 1 100 ? 6.560 -3.242 -23.095 1.00 94.75 100 LEU A N 1
ATOM 744 C CA . LEU A 1 100 ? 7.821 -2.499 -23.062 1.00 94.75 100 LEU A CA 1
ATOM 745 C C . LEU A 1 100 ? 7.569 -0.998 -23.272 1.00 94.75 100 LEU A C 1
ATOM 747 O O . LEU A 1 100 ? 8.126 -0.172 -22.546 1.00 94.75 100 LEU A O 1
ATOM 751 N N . ARG A 1 101 ? 6.661 -0.618 -24.184 1.00 97.88 101 ARG A N 1
ATOM 752 C CA . ARG A 1 101 ? 6.271 0.793 -24.366 1.00 97.88 101 ARG A CA 1
ATOM 753 C C . ARG A 1 101 ? 5.566 1.373 -23.137 1.00 97.88 101 ARG A C 1
ATOM 755 O O . ARG A 1 101 ? 5.840 2.514 -22.768 1.00 97.88 101 ARG A O 1
ATOM 762 N N . ILE A 1 102 ? 4.680 0.611 -22.493 1.00 97.50 102 ILE A N 1
ATOM 763 C CA . ILE A 1 102 ? 4.016 1.002 -21.239 1.00 97.50 102 ILE A CA 1
ATOM 764 C C . ILE A 1 102 ? 5.067 1.262 -20.160 1.00 97.50 102 ILE A C 1
ATOM 766 O O . ILE A 1 102 ? 5.087 2.348 -19.578 1.00 97.50 102 ILE A O 1
ATOM 770 N N . SER A 1 103 ? 5.985 0.315 -19.955 1.00 95.94 103 SER A N 1
ATOM 771 C CA . SER A 1 103 ? 7.084 0.441 -18.992 1.00 95.94 103 SER A CA 1
ATOM 772 C C . SER A 1 103 ? 7.964 1.657 -19.277 1.00 95.94 103 SER A C 1
ATOM 774 O O . SER A 1 103 ? 8.285 2.415 -18.363 1.00 95.94 103 SER A O 1
ATOM 776 N N . ALA A 1 104 ? 8.284 1.911 -20.547 1.00 97.50 104 ALA A N 1
ATOM 777 C CA . ALA A 1 104 ? 9.081 3.061 -20.962 1.00 97.50 104 ALA A CA 1
ATOM 778 C C . ALA A 1 104 ? 8.365 4.389 -20.676 1.00 97.50 104 ALA A C 1
ATOM 780 O O . ALA A 1 104 ? 8.969 5.329 -20.157 1.00 97.50 104 ALA A O 1
ATOM 781 N N . TYR A 1 105 ? 7.058 4.480 -20.947 1.00 98.62 105 TYR A N 1
ATOM 782 C CA . TYR A 1 105 ? 6.271 5.657 -20.579 1.00 98.62 105 TYR A CA 1
ATOM 783 C C . TYR A 1 105 ? 6.200 5.865 -19.064 1.00 98.62 105 TYR A C 1
ATOM 785 O O . TYR A 1 105 ? 6.282 7.007 -18.612 1.00 98.62 105 TYR A O 1
ATOM 793 N N . ILE A 1 106 ? 6.078 4.801 -18.270 1.00 97.62 106 ILE A N 1
ATOM 794 C CA . ILE A 1 106 ? 6.113 4.909 -16.807 1.00 97.62 106 ILE A CA 1
ATOM 795 C C . ILE A 1 106 ? 7.490 5.413 -16.347 1.00 97.62 106 ILE A C 1
ATOM 797 O O . ILE A 1 106 ? 7.551 6.358 -15.561 1.00 97.62 106 ILE A O 1
ATOM 801 N N . GLY A 1 107 ? 8.586 4.869 -16.883 1.00 96.50 107 GLY A N 1
ATOM 802 C CA . GLY A 1 107 ? 9.946 5.339 -16.604 1.00 96.50 107 GLY A CA 1
ATOM 803 C C . GLY A 1 107 ? 10.132 6.828 -16.920 1.00 96.50 107 GLY A C 1
ATOM 804 O O . GLY A 1 107 ? 10.594 7.599 -16.079 1.00 96.50 107 GLY A O 1
ATOM 805 N N . LEU A 1 108 ? 9.656 7.281 -18.086 1.00 98.12 108 LEU A N 1
ATOM 806 C CA . LEU A 1 108 ? 9.657 8.702 -18.455 1.00 98.12 108 LEU A CA 1
ATOM 807 C C . LEU A 1 108 ? 8.806 9.564 -17.520 1.00 98.12 108 LEU A C 1
ATOM 809 O O . LEU A 1 108 ? 9.190 10.699 -17.216 1.00 98.12 108 LEU A O 1
ATOM 813 N N . ALA A 1 109 ? 7.668 9.044 -17.052 1.00 97.06 109 ALA A N 1
ATOM 814 C CA . ALA A 1 109 ? 6.852 9.731 -16.063 1.00 97.06 109 ALA A CA 1
ATOM 815 C C . ALA A 1 109 ? 7.672 10.005 -14.797 1.00 97.06 109 ALA A C 1
ATOM 817 O O . ALA A 1 109 ? 7.729 11.158 -14.373 1.00 97.06 109 ALA A O 1
ATOM 818 N N . TRP A 1 110 ? 8.386 9.003 -14.277 1.00 95.75 110 TRP A N 1
ATOM 819 C CA . TRP A 1 110 ? 9.245 9.143 -13.100 1.00 95.75 110 TRP A CA 1
ATOM 820 C C . TRP A 1 110 ? 10.455 10.053 -13.314 1.00 95.75 110 TRP A C 1
ATOM 822 O O . TRP A 1 110 ? 10.724 10.899 -12.463 1.00 95.75 110 TRP A O 1
ATOM 832 N N . CYS A 1 111 ? 11.142 9.968 -14.458 1.00 96.25 111 CYS A N 1
ATOM 833 C CA . CYS A 1 111 ? 12.230 10.897 -14.791 1.00 96.25 111 CYS A CA 1
ATOM 834 C C . CYS A 1 111 ? 11.756 12.358 -14.788 1.00 96.25 111 CYS A C 1
ATOM 836 O O . CYS A 1 111 ? 12.479 13.254 -14.356 1.00 96.25 111 CYS A O 1
ATOM 838 N N . SER A 1 112 ? 10.532 12.604 -15.268 1.00 95.56 112 SER A N 1
ATOM 839 C CA . SER A 1 112 ? 9.935 13.946 -15.326 1.00 95.56 112 SER A CA 1
ATOM 840 C C . SER A 1 112 ? 9.221 14.377 -14.042 1.00 95.56 112 SER A C 1
ATOM 842 O O . SER A 1 112 ? 8.830 15.542 -13.920 1.00 95.56 112 SER A O 1
ATOM 844 N N . HIS A 1 113 ? 9.032 13.452 -13.100 1.00 93.19 113 HIS A N 1
ATOM 845 C CA . HIS A 1 113 ? 8.330 13.702 -11.853 1.00 93.19 113 HIS A CA 1
ATOM 846 C C . HIS A 1 113 ? 9.225 14.484 -10.897 1.00 93.19 113 HIS A C 1
ATOM 848 O O . HIS A 1 113 ? 10.312 14.050 -10.506 1.00 93.19 113 HIS A O 1
ATOM 854 N N . VAL A 1 114 ? 8.748 15.664 -10.518 1.00 88.81 114 VAL A N 1
ATOM 855 C CA . VAL A 1 114 ? 9.374 16.502 -9.503 1.00 88.81 114 VAL A CA 1
ATOM 856 C C . VAL A 1 114 ? 8.337 16.698 -8.399 1.00 88.81 114 VAL A C 1
ATOM 858 O O . VAL A 1 114 ? 7.284 17.273 -8.665 1.00 88.81 114 VAL A O 1
ATOM 861 N N . PRO A 1 115 ? 8.587 16.252 -7.160 1.00 83.88 115 PRO A N 1
ATOM 862 C CA . PRO A 1 115 ? 7.641 16.447 -6.065 1.00 83.88 115 PRO A CA 1
ATOM 863 C C . PRO A 1 115 ? 7.182 17.913 -5.961 1.00 83.88 115 PRO A C 1
ATOM 865 O O . PRO A 1 115 ? 7.999 18.838 -5.961 1.00 83.88 115 PRO A O 1
ATOM 868 N N . GLY A 1 116 ? 5.864 18.137 -5.964 1.00 78.81 116 GLY A N 1
ATOM 869 C CA . GLY A 1 116 ? 5.252 19.472 -5.916 1.00 78.81 116 GLY A CA 1
ATOM 870 C C . GLY A 1 116 ? 5.420 20.356 -7.169 1.00 78.81 116 GLY A C 1
ATOM 871 O O . GLY A 1 116 ? 4.951 21.494 -7.167 1.00 78.81 116 GLY A O 1
ATOM 872 N N . LYS A 1 117 ? 6.070 19.892 -8.250 1.00 80.25 117 LYS A N 1
ATOM 873 C CA . LYS A 1 117 ? 6.297 20.670 -9.488 1.00 80.25 117 LYS A CA 1
ATOM 874 C C . LYS A 1 117 ? 6.103 19.811 -10.743 1.00 80.25 117 LYS A C 1
ATOM 876 O O . LYS A 1 117 ? 6.400 18.632 -10.771 1.00 80.25 117 LYS A O 1
ATOM 881 N N . ARG A 1 118 ? 5.651 20.405 -11.854 1.00 77.38 118 ARG A N 1
ATOM 882 C CA . ARG A 1 118 ? 5.628 19.747 -13.187 1.00 77.38 118 ARG A CA 1
ATOM 883 C C . ARG A 1 118 ? 4.891 18.388 -13.267 1.00 77.38 118 ARG A C 1
ATOM 885 O O . ARG A 1 118 ? 5.093 17.652 -14.231 1.00 77.38 118 ARG A O 1
ATOM 892 N N . ARG A 1 119 ? 3.959 18.092 -12.347 1.00 87.38 119 ARG A N 1
ATOM 893 C CA . ARG A 1 119 ? 3.141 16.857 -12.353 1.00 87.38 119 ARG A CA 1
ATOM 894 C C . ARG A 1 119 ? 2.413 16.630 -13.687 1.00 87.38 119 ARG A C 1
ATOM 896 O O . ARG A 1 119 ? 2.218 15.494 -14.109 1.00 87.38 119 ARG A O 1
ATOM 903 N N . SER A 1 120 ? 2.061 17.703 -14.397 1.00 91.56 120 SER A N 1
ATOM 904 C CA . SER A 1 120 ? 1.413 17.641 -15.713 1.00 91.56 120 SER A CA 1
ATOM 905 C C . SER A 1 120 ? 2.231 16.896 -16.777 1.00 91.56 120 SER A C 1
ATOM 907 O O . SER A 1 120 ? 1.636 16.215 -17.614 1.00 91.56 120 SER A O 1
ATOM 909 N N . VAL A 1 121 ? 3.568 16.986 -16.740 1.00 95.38 121 VAL A N 1
ATOM 910 C CA . VAL A 1 121 ? 4.458 16.306 -17.697 1.00 95.38 121 VAL A CA 1
ATOM 911 C C . VAL A 1 121 ? 4.483 14.806 -17.421 1.00 95.38 121 VAL A C 1
ATOM 913 O O . VAL A 1 121 ? 4.200 14.024 -18.330 1.00 95.38 121 VAL A O 1
ATOM 916 N N . ALA A 1 122 ? 4.700 14.411 -16.162 1.00 96.00 122 ALA A N 1
ATOM 917 C CA . ALA A 1 122 ? 4.652 13.012 -15.739 1.00 96.00 122 ALA A CA 1
ATOM 918 C C . ALA A 1 122 ? 3.298 12.375 -16.087 1.00 96.00 122 ALA A C 1
ATOM 920 O O . ALA A 1 122 ? 3.222 11.313 -16.704 1.00 96.00 122 ALA A O 1
ATOM 921 N N . MET A 1 123 ? 2.210 13.103 -15.829 1.00 96.12 123 MET A N 1
ATOM 922 C CA . MET A 1 123 ? 0.863 12.681 -16.203 1.00 96.12 123 MET A CA 1
ATOM 923 C C . MET A 1 123 ? 0.595 12.658 -17.707 1.00 96.12 123 MET A C 1
ATOM 925 O O . MET A 1 123 ? -0.332 11.981 -18.153 1.00 96.12 123 MET A O 1
ATOM 929 N N . GLY A 1 124 ? 1.374 13.382 -18.507 1.00 97.56 124 GLY A N 1
ATOM 930 C CA . GLY A 1 124 ? 1.393 13.230 -19.958 1.00 97.56 124 GLY A CA 1
ATOM 931 C C . GLY A 1 124 ? 1.869 11.841 -20.369 1.00 97.56 124 GLY A C 1
ATOM 932 O O . GLY A 1 124 ? 1.207 11.193 -21.176 1.00 97.56 124 GLY A O 1
ATOM 933 N N . TYR A 1 125 ? 2.958 11.358 -19.772 1.00 98.44 125 TYR A N 1
ATOM 934 C CA . TYR A 1 125 ? 3.490 10.026 -20.055 1.00 98.44 125 TYR A CA 1
ATOM 935 C C . TYR A 1 125 ? 2.598 8.904 -19.517 1.00 98.44 125 TYR A C 1
ATOM 937 O O . TYR A 1 125 ? 2.293 7.977 -20.261 1.00 98.44 125 TYR A O 1
ATOM 945 N N . ILE A 1 126 ? 2.060 9.032 -18.300 1.00 98.31 126 ILE A N 1
ATOM 946 C CA . ILE A 1 126 ? 1.089 8.063 -17.759 1.00 98.31 126 ILE A CA 1
ATOM 947 C C . ILE A 1 126 ? -0.150 7.930 -18.655 1.00 98.31 126 ILE A C 1
ATOM 949 O O . ILE A 1 126 ? -0.643 6.828 -18.881 1.00 98.31 126 ILE A O 1
ATOM 953 N N . ARG A 1 127 ? -0.658 9.038 -19.213 1.00 98.44 127 ARG A N 1
ATOM 954 C CA . ARG A 1 127 ? -1.774 8.980 -20.172 1.00 98.44 127 ARG A CA 1
ATOM 955 C C . ARG A 1 127 ? -1.407 8.242 -21.455 1.00 98.44 127 ARG A C 1
ATOM 957 O O . ARG A 1 127 ? -2.272 7.577 -22.005 1.00 98.44 127 ARG A O 1
ATOM 964 N N . ARG A 1 128 ? -0.161 8.355 -21.925 1.00 98.56 128 ARG A N 1
ATOM 965 C CA . ARG A 1 128 ? 0.318 7.598 -23.089 1.00 98.56 128 ARG A CA 1
ATOM 966 C C . ARG A 1 128 ? 0.445 6.109 -22.774 1.00 98.56 128 ARG A C 1
ATOM 968 O O . ARG A 1 128 ? -0.002 5.314 -23.585 1.00 98.56 128 ARG A O 1
ATOM 975 N N . ALA A 1 129 ? 0.938 5.740 -21.589 1.00 98.12 129 ALA A N 1
ATOM 976 C CA . ALA A 1 129 ? 0.942 4.347 -21.131 1.00 98.12 129 ALA A CA 1
ATOM 977 C C . ALA A 1 129 ? -0.479 3.752 -21.136 1.00 98.12 129 ALA A C 1
ATOM 979 O O . ALA A 1 129 ? -0.729 2.743 -21.785 1.00 98.12 129 ALA A O 1
ATOM 980 N N . LEU A 1 130 ? -1.437 4.458 -20.525 1.00 97.75 130 LEU A N 1
ATOM 981 C CA . LEU A 1 130 ? -2.847 4.045 -20.488 1.00 97.75 130 LEU A CA 1
ATOM 982 C C . LEU A 1 130 ? -3.565 4.119 -21.848 1.00 97.75 130 LEU A C 1
ATOM 984 O O . LEU A 1 130 ? -4.685 3.630 -21.971 1.00 97.75 130 LEU A O 1
ATOM 988 N N . ALA A 1 131 ? -2.971 4.762 -22.856 1.00 98.25 131 ALA A N 1
ATOM 989 C CA . ALA A 1 131 ? -3.484 4.745 -24.224 1.00 98.25 131 ALA A CA 1
ATOM 990 C C . ALA A 1 131 ? -3.029 3.498 -24.997 1.00 98.25 131 ALA A C 1
ATOM 992 O O . ALA A 1 131 ? -3.713 3.105 -25.936 1.00 98.25 131 ALA A O 1
ATOM 993 N N . VAL A 1 132 ? -1.899 2.887 -24.610 1.00 97.88 132 VAL A N 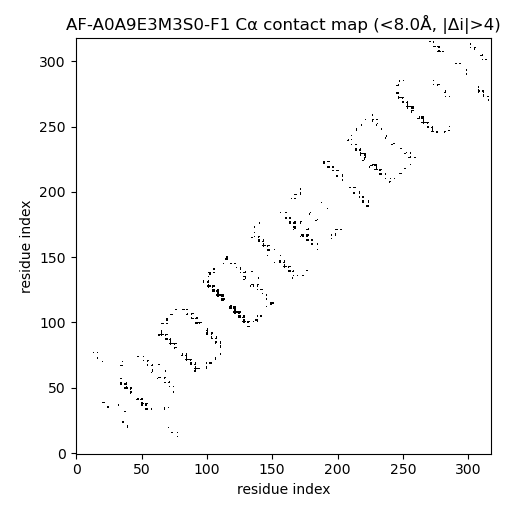1
ATOM 994 C CA . VAL A 1 132 ? -1.470 1.584 -25.143 1.00 97.88 132 VAL A CA 1
ATOM 995 C C . VAL A 1 132 ? -2.352 0.482 -24.563 1.00 97.88 132 VAL A C 1
ATOM 997 O O . VAL A 1 132 ? -2.904 -0.311 -25.317 1.00 97.88 132 VAL A O 1
ATOM 1000 N N . ASP A 1 133 ? -2.533 0.484 -23.242 1.00 97.81 133 ASP A N 1
ATOM 1001 C CA . ASP A 1 133 ? -3.491 -0.376 -22.552 1.00 97.81 133 ASP A CA 1
ATOM 1002 C C . ASP A 1 133 ? -4.152 0.373 -21.389 1.00 97.81 133 ASP A C 1
ATOM 1004 O O . ASP A 1 133 ? -3.517 0.737 -20.396 1.00 97.81 133 ASP A O 1
ATOM 1008 N N . SER A 1 134 ? -5.465 0.575 -21.499 1.00 97.12 134 SER A N 1
ATOM 1009 C CA . SER A 1 134 ? -6.262 1.275 -20.489 1.00 97.12 134 SER A CA 1
ATOM 1010 C C . SER A 1 134 ? -6.433 0.506 -19.173 1.00 97.12 134 SER A C 1
ATOM 1012 O O . SER A 1 134 ? -6.804 1.123 -18.167 1.00 97.12 134 SER A O 1
ATOM 1014 N N . GLY A 1 135 ? -6.176 -0.806 -19.190 1.00 96.25 135 GLY A N 1
ATOM 1015 C CA . GLY A 1 135 ? -6.233 -1.714 -18.047 1.00 96.25 135 GLY A CA 1
ATOM 1016 C C . GLY A 1 135 ? -4.876 -2.004 -17.405 1.00 96.25 135 GLY A C 1
ATOM 1017 O O . GLY A 1 135 ? -4.844 -2.726 -16.411 1.00 96.25 135 GLY A O 1
ATOM 1018 N N . SER A 1 136 ? -3.776 -1.432 -17.915 1.00 97.00 136 SER A N 1
ATOM 1019 C CA . SER A 1 136 ? -2.433 -1.713 -17.397 1.00 97.00 136 SER A CA 1
ATOM 1020 C C . SER A 1 136 ? -2.336 -1.389 -15.90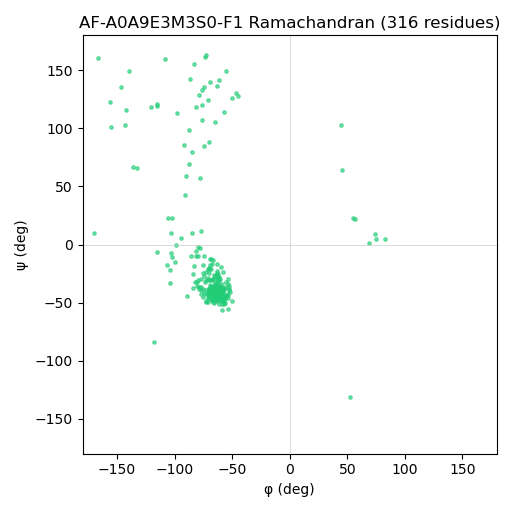4 1.00 97.00 136 SER A C 1
ATOM 1022 O O . SER A 1 136 ? -2.416 -0.225 -15.483 1.00 97.00 136 SER A O 1
ATOM 1024 N N . LYS A 1 137 ? -2.135 -2.438 -15.098 1.00 97.19 137 LYS A N 1
ATOM 1025 C CA . LYS A 1 137 ? -2.038 -2.355 -13.637 1.00 97.19 137 LYS A CA 1
ATOM 1026 C C . LYS A 1 137 ? -0.845 -1.502 -13.218 1.00 97.19 137 LYS A C 1
ATOM 1028 O O . LYS A 1 137 ? -0.969 -0.645 -12.346 1.00 97.19 137 LYS A O 1
ATOM 1033 N N . GLU A 1 138 ? 0.283 -1.660 -13.901 1.00 95.19 138 GLU A N 1
ATOM 1034 C CA . GLU A 1 138 ? 1.516 -0.899 -13.717 1.00 95.19 138 GLU A CA 1
ATOM 1035 C C . GLU A 1 138 ? 1.283 0.595 -13.953 1.00 95.19 138 GLU A C 1
ATOM 1037 O O . GLU A 1 138 ? 1.678 1.423 -13.128 1.00 95.19 138 GLU A O 1
ATOM 1042 N N . ALA A 1 139 ? 0.590 0.958 -15.036 1.00 97.38 139 ALA A N 1
ATOM 1043 C CA . ALA A 1 139 ? 0.308 2.353 -15.353 1.00 97.38 139 ALA A CA 1
ATOM 1044 C C . ALA A 1 139 ? -0.712 2.978 -14.385 1.00 97.38 139 ALA A C 1
ATOM 1046 O O . ALA A 1 139 ? -0.548 4.133 -13.980 1.00 97.38 139 ALA A O 1
ATOM 1047 N N . LEU A 1 140 ? -1.746 2.229 -13.978 1.00 98.31 140 LEU A N 1
ATOM 1048 C CA . LEU A 1 140 ? -2.709 2.659 -12.956 1.00 98.31 140 LEU A CA 1
ATOM 1049 C C . LEU A 1 140 ? -2.039 2.853 -11.592 1.00 98.31 140 LEU A C 1
ATOM 1051 O O . LEU A 1 140 ? -2.305 3.843 -10.912 1.00 98.31 140 LEU A O 1
ATOM 1055 N N . TYR A 1 141 ? -1.136 1.955 -11.215 1.00 96.62 141 TYR A N 1
ATOM 1056 C CA . TYR A 1 141 ? -0.386 2.057 -9.972 1.00 96.62 141 TYR A CA 1
ATOM 1057 C C . TYR A 1 141 ? 0.583 3.245 -9.988 1.00 96.62 141 TYR A C 1
ATOM 1059 O O . TYR A 1 141 ? 0.556 4.077 -9.082 1.00 96.62 141 TYR A O 1
ATOM 1067 N N . ALA A 1 142 ? 1.373 3.410 -11.055 1.00 95.56 142 ALA A N 1
ATOM 1068 C CA . ALA A 1 142 ? 2.264 4.561 -11.208 1.00 95.56 142 ALA A CA 1
ATOM 1069 C C . ALA A 1 142 ? 1.493 5.891 -11.182 1.00 95.56 142 ALA A C 1
ATOM 1071 O O . ALA A 1 142 ? 1.930 6.860 -10.558 1.00 95.56 142 ALA A O 1
ATOM 1072 N N . LYS A 1 143 ? 0.304 5.926 -11.798 1.00 97.19 143 LYS A N 1
ATOM 1073 C CA . LYS A 1 143 ? -0.617 7.063 -11.716 1.00 97.19 143 LYS A CA 1
ATOM 1074 C C . LYS A 1 143 ? -0.992 7.394 -10.274 1.00 97.19 143 LYS A C 1
ATOM 1076 O O . LYS A 1 143 ? -0.936 8.563 -9.901 1.00 97.19 143 LYS A O 1
ATOM 1081 N N . THR A 1 144 ? -1.383 6.394 -9.487 1.00 96.38 144 THR A N 1
ATOM 1082 C CA . THR A 1 144 ? -1.714 6.563 -8.067 1.00 96.38 144 THR A CA 1
ATOM 1083 C C . THR A 1 144 ? -0.532 7.138 -7.301 1.00 96.38 144 THR A C 1
ATOM 1085 O O . THR A 1 144 ? -0.693 8.139 -6.606 1.00 96.38 144 THR A O 1
ATOM 1088 N N . MET A 1 145 ? 0.661 6.570 -7.478 1.00 94.56 145 MET A N 1
ATOM 1089 C CA . MET A 1 145 ? 1.850 7.013 -6.752 1.00 94.56 145 MET A CA 1
ATOM 1090 C C . MET A 1 145 ? 2.221 8.462 -7.070 1.00 94.56 145 MET A C 1
ATOM 1092 O O . MET A 1 145 ? 2.422 9.249 -6.153 1.00 94.56 145 MET A O 1
ATOM 1096 N N . ILE A 1 146 ? 2.230 8.855 -8.347 1.00 93.94 146 ILE A N 1
ATOM 1097 C CA . ILE A 1 146 ? 2.526 10.239 -8.762 1.00 93.94 146 ILE A CA 1
ATOM 1098 C C . ILE A 1 146 ? 1.484 11.235 -8.221 1.00 93.94 146 ILE A C 1
ATOM 1100 O O . ILE A 1 146 ? 1.818 12.379 -7.901 1.00 93.94 146 ILE A O 1
ATOM 1104 N N . MET A 1 147 ? 0.216 10.821 -8.134 1.00 94.31 147 MET A N 1
ATOM 1105 C CA . MET A 1 147 ? -0.870 11.655 -7.610 1.00 94.31 147 MET A CA 1
ATOM 1106 C C . MET A 1 147 ? -0.793 11.829 -6.095 1.00 94.31 147 MET A C 1
ATOM 1108 O O . MET A 1 147 ? -0.990 12.934 -5.601 1.00 94.31 147 MET A O 1
ATOM 1112 N N . LEU A 1 148 ? -0.495 10.757 -5.360 1.00 92.31 148 LEU A N 1
ATOM 1113 C CA . LEU A 1 148 ? -0.380 10.784 -3.899 1.00 92.31 148 LEU A CA 1
ATOM 1114 C C . LEU A 1 148 ? 0.986 11.295 -3.415 1.00 92.31 148 LEU A C 1
ATOM 1116 O O . LEU A 1 148 ? 1.190 11.482 -2.206 1.00 92.31 148 LEU A O 1
ATOM 1120 N N . ASP A 1 149 ? 1.914 11.538 -4.342 1.00 89.44 149 ASP A N 1
ATOM 1121 C CA . ASP A 1 149 ? 3.219 12.075 -4.009 1.00 89.44 149 ASP A CA 1
ATOM 1122 C C . ASP A 1 149 ? 3.173 13.576 -3.694 1.00 89.44 149 ASP A C 1
ATOM 1124 O O . 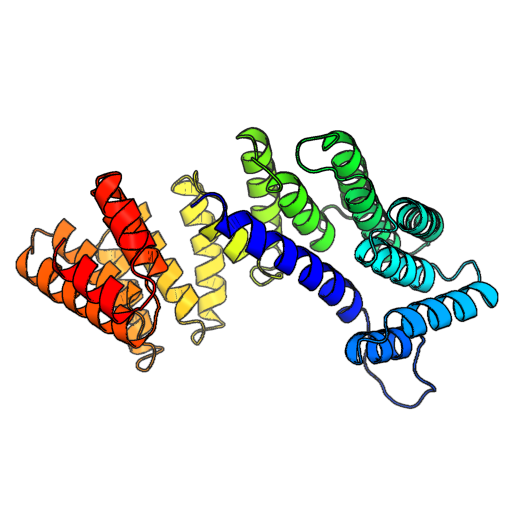ASP A 1 149 ? 2.601 14.378 -4.439 1.00 89.44 149 ASP A O 1
ATOM 1128 N N . PHE A 1 150 ? 3.842 13.907 -2.585 1.00 84.06 150 PHE A N 1
ATOM 1129 C CA . PHE A 1 150 ? 4.050 15.232 -1.996 1.00 84.06 150 PHE A CA 1
ATOM 1130 C C . PHE A 1 150 ? 2.810 16.143 -1.930 1.00 84.06 150 PHE A C 1
ATOM 1132 O O . PHE A 1 150 ? 2.448 16.785 -2.912 1.00 84.06 150 PHE A O 1
ATOM 1139 N N . GLU A 1 151 ? 2.224 16.254 -0.729 1.00 87.56 151 GLU A N 1
ATOM 1140 C CA . GLU A 1 151 ? 1.110 17.171 -0.410 1.00 87.56 151 GLU A CA 1
ATOM 1141 C C . GLU A 1 151 ? -0.003 17.149 -1.480 1.00 87.56 151 GLU A C 1
ATOM 1143 O O . GLU A 1 151 ? -0.219 18.140 -2.182 1.00 87.56 151 GLU A O 1
ATOM 1148 N N . PRO A 1 152 ? -0.688 16.000 -1.660 1.00 89.25 152 PRO A N 1
ATOM 1149 C CA . PRO A 1 152 ? -1.675 15.849 -2.719 1.00 89.25 152 PRO A CA 1
ATOM 1150 C C . PRO A 1 152 ? -2.846 16.814 -2.512 1.00 89.25 152 PRO A C 1
ATOM 1152 O O . PRO A 1 152 ? -3.366 16.962 -1.405 1.00 89.25 152 PRO A O 1
ATOM 1155 N N . THR A 1 153 ? -3.285 17.458 -3.592 1.00 91.62 153 THR A N 1
ATOM 1156 C CA . THR A 1 153 ? -4.520 18.246 -3.583 1.00 91.62 153 THR A CA 1
ATOM 1157 C C . THR A 1 153 ? -5.731 17.314 -3.544 1.00 91.62 153 THR A C 1
ATOM 1159 O O . THR A 1 153 ? -5.640 16.139 -3.905 1.00 91.62 153 THR A O 1
ATOM 1162 N N . THR A 1 154 ? -6.904 17.838 -3.182 1.00 91.75 154 THR A N 1
ATOM 1163 C CA . THR A 1 154 ? -8.171 17.086 -3.243 1.00 91.75 154 THR A CA 1
ATOM 1164 C C . THR A 1 154 ? -8.416 16.475 -4.627 1.00 91.75 154 THR A C 1
ATOM 1166 O O . THR A 1 154 ? -8.911 15.354 -4.746 1.00 91.75 154 THR A O 1
ATOM 1169 N N . ASP A 1 155 ? -8.018 17.179 -5.688 1.00 92.69 155 ASP A N 1
ATOM 1170 C CA . ASP A 1 155 ? -8.140 16.690 -7.057 1.00 92.69 155 ASP A CA 1
ATOM 1171 C C . ASP A 1 155 ? -7.181 15.542 -7.367 1.00 92.69 155 ASP A C 1
ATOM 1173 O O . ASP A 1 155 ? -7.581 14.582 -8.032 1.00 92.69 155 ASP A O 1
ATOM 1177 N N . ASP A 1 156 ? -5.955 15.586 -6.846 1.00 92.75 156 ASP A N 1
ATOM 1178 C CA . ASP A 1 156 ? -5.007 14.482 -6.998 1.00 92.75 156 ASP A CA 1
ATOM 1179 C C . ASP A 1 156 ? -5.506 13.230 -6.277 1.00 92.75 156 ASP A C 1
ATOM 1181 O O . ASP A 1 156 ? -5.526 12.149 -6.867 1.00 92.75 156 ASP A O 1
ATOM 1185 N N . VAL A 1 157 ? -5.990 13.381 -5.037 1.00 94.06 157 VAL A N 1
ATOM 1186 C CA . VAL A 1 157 ? -6.579 12.275 -4.267 1.00 94.06 157 VAL A CA 1
ATOM 1187 C C . VAL A 1 157 ? -7.766 11.683 -5.022 1.00 94.06 157 VAL A C 1
ATOM 1189 O O . VAL A 1 157 ? -7.840 10.471 -5.209 1.00 94.06 157 VAL A O 1
ATOM 1192 N N . ARG A 1 158 ? -8.656 12.517 -5.567 1.00 95.25 158 ARG A N 1
ATOM 1193 C CA . ARG A 1 158 ? -9.790 12.073 -6.394 1.00 95.25 158 ARG A CA 1
ATOM 1194 C C . ARG A 1 158 ? -9.347 11.295 -7.638 1.00 95.25 158 ARG A C 1
ATOM 1196 O O . ARG A 1 158 ? -9.992 10.311 -8.010 1.00 95.25 158 ARG A O 1
ATOM 1203 N N . VAL A 1 159 ? -8.274 11.715 -8.309 1.00 95.31 159 VAL A N 1
ATOM 1204 C CA . VAL A 1 159 ? -7.722 11.000 -9.473 1.00 95.31 159 VAL A CA 1
ATOM 1205 C C . VAL A 1 159 ? -7.063 9.682 -9.056 1.00 95.31 159 VAL A C 1
ATOM 1207 O O . VAL A 1 159 ? -7.274 8.675 -9.739 1.00 95.31 159 VAL A O 1
ATOM 1210 N N . ALA A 1 160 ? -6.324 9.669 -7.945 1.00 96.00 160 ALA A N 1
ATOM 1211 C CA . ALA A 1 160 ? -5.699 8.480 -7.369 1.00 96.00 160 ALA A CA 1
ATOM 1212 C C . ALA A 1 160 ? -6.744 7.437 -6.956 1.00 96.00 160 ALA A C 1
ATOM 1214 O O . ALA A 1 160 ? -6.654 6.291 -7.386 1.00 96.00 160 ALA A O 1
ATOM 1215 N N . LYS A 1 161 ? -7.799 7.846 -6.237 1.00 96.75 161 LYS A N 1
ATOM 1216 C CA . LYS A 1 161 ? -8.941 6.994 -5.863 1.00 96.75 161 LYS A CA 1
ATOM 1217 C C . LYS A 1 161 ? -9.510 6.247 -7.064 1.00 96.75 161 LYS A C 1
ATOM 1219 O O . LYS A 1 161 ? -9.686 5.036 -7.024 1.00 96.75 161 LYS A O 1
ATOM 1224 N N . ARG A 1 162 ? -9.764 6.951 -8.174 1.00 97.06 162 ARG A N 1
ATOM 1225 C CA . ARG A 1 162 ? -10.295 6.330 -9.401 1.00 97.06 162 ARG A CA 1
ATOM 1226 C C . ARG A 1 162 ? -9.339 5.302 -10.006 1.00 97.06 162 ARG A C 1
ATOM 1228 O O . ARG A 1 162 ? -9.809 4.312 -10.557 1.00 97.06 162 ARG A O 1
ATOM 1235 N N . ALA A 1 163 ? -8.031 5.554 -9.956 1.00 97.56 163 ALA A N 1
ATOM 1236 C CA . ALA A 1 163 ? -7.031 4.607 -10.442 1.00 97.56 163 ALA A CA 1
ATOM 1237 C C . ALA A 1 163 ? -6.940 3.375 -9.527 1.00 97.56 163 ALA A C 1
ATOM 1239 O O . ALA A 1 163 ? -6.987 2.258 -10.032 1.00 97.56 163 ALA A O 1
ATOM 1240 N N . LEU A 1 164 ? -6.923 3.581 -8.206 1.00 97.56 164 LEU A N 1
ATOM 1241 C CA . LEU A 1 164 ? -6.968 2.519 -7.198 1.00 97.56 164 LEU A CA 1
ATOM 1242 C C . LEU A 1 164 ? -8.211 1.642 -7.334 1.00 97.56 164 LEU A C 1
ATOM 1244 O O . LEU A 1 164 ? -8.082 0.428 -7.332 1.00 97.56 164 LEU A O 1
ATOM 1248 N N . PHE A 1 165 ? -9.396 2.222 -7.531 1.00 97.38 165 PHE A N 1
ATOM 1249 C CA . PHE A 1 165 ? -10.609 1.432 -7.745 1.00 97.38 165 PHE A CA 1
ATOM 1250 C C . PHE A 1 165 ? -10.494 0.492 -8.940 1.00 97.38 165 PHE A C 1
ATOM 1252 O O . PHE A 1 165 ? -10.791 -0.687 -8.805 1.00 97.38 165 PHE A O 1
ATOM 1259 N N . ARG A 1 166 ? -10.035 1.000 -10.090 1.00 97.50 166 ARG A N 1
ATOM 1260 C CA . ARG A 1 166 ? -9.841 0.163 -11.284 1.00 97.50 166 ARG A CA 1
ATOM 1261 C C . ARG A 1 166 ? -8.817 -0.939 -11.041 1.00 97.50 166 ARG A C 1
ATOM 1263 O O . ARG A 1 166 ? -8.984 -2.051 -11.529 1.00 97.50 166 ARG A O 1
ATOM 1270 N N . LEU A 1 167 ? -7.765 -0.618 -10.293 1.00 96.75 167 LEU A N 1
ATOM 1271 C CA . LEU A 1 167 ? -6.713 -1.559 -9.947 1.00 96.75 167 LEU A CA 1
ATOM 1272 C C . LEU A 1 167 ? -7.251 -2.681 -9.054 1.00 96.75 167 LEU A C 1
ATOM 1274 O O . LEU A 1 167 ? -7.102 -3.840 -9.411 1.00 96.75 167 LEU A O 1
ATOM 1278 N N . LEU A 1 168 ? -7.963 -2.337 -7.978 1.00 97.12 168 LEU A N 1
ATOM 1279 C CA . LEU A 1 168 ? -8.574 -3.295 -7.051 1.00 97.12 168 LEU A CA 1
ATOM 1280 C C . LEU A 1 168 ? -9.681 -4.138 -7.701 1.00 97.12 168 LEU A C 1
ATOM 1282 O O . LEU A 1 168 ? -9.846 -5.298 -7.344 1.00 97.12 168 LEU A O 1
ATOM 1286 N N . GLU A 1 169 ? -10.432 -3.577 -8.655 1.00 96.56 169 GLU A N 1
ATOM 1287 C CA . GLU A 1 169 ? -11.416 -4.323 -9.457 1.00 96.56 169 GLU A CA 1
ATOM 1288 C C . GLU A 1 169 ? -10.756 -5.359 -10.376 1.00 96.56 169 GLU A C 1
ATOM 1290 O O . GLU A 1 169 ? -11.371 -6.376 -10.686 1.00 96.56 169 GLU A O 1
ATOM 1295 N N . THR A 1 170 ? -9.526 -5.095 -10.825 1.00 95.62 170 THR A N 1
ATOM 1296 C CA . THR A 1 170 ? -8.792 -5.971 -11.749 1.00 95.62 170 THR A CA 1
ATOM 1297 C C . THR A 1 170 ? -7.979 -7.024 -10.998 1.00 95.62 170 THR A C 1
ATOM 1299 O O . THR A 1 170 ? -7.953 -8.187 -11.386 1.00 95.62 170 THR A O 1
ATOM 1302 N N . ASP A 1 171 ? -7.286 -6.607 -9.942 1.00 95.38 171 ASP A N 1
ATOM 1303 C CA . ASP A 1 171 ? -6.412 -7.435 -9.120 1.00 95.38 171 ASP A CA 1
ATOM 1304 C C . ASP A 1 171 ? -6.304 -6.800 -7.731 1.00 95.38 171 ASP A C 1
ATOM 1306 O O . ASP A 1 171 ? -5.573 -5.830 -7.507 1.00 95.38 171 ASP A O 1
ATOM 1310 N N . PHE A 1 172 ? -7.062 -7.360 -6.791 1.00 95.31 172 PHE A N 1
ATOM 1311 C CA . PHE A 1 172 ? -7.150 -6.859 -5.422 1.00 95.31 172 PHE A CA 1
ATOM 1312 C C . PHE A 1 172 ? -5.808 -6.931 -4.675 1.00 95.31 172 PHE A C 1
ATOM 1314 O O . PHE A 1 172 ? -5.537 -6.115 -3.794 1.00 95.31 172 PHE A O 1
ATOM 1321 N N . THR A 1 173 ? -4.946 -7.873 -5.065 1.00 93.75 173 THR A N 1
ATOM 1322 C CA . THR A 1 173 ? -3.631 -8.119 -4.458 1.00 93.75 173 THR A CA 1
ATOM 1323 C C . THR A 1 173 ? -2.491 -7.398 -5.160 1.00 93.75 173 THR A C 1
ATOM 1325 O O . THR A 1 173 ? -1.325 -7.614 -4.825 1.00 93.75 173 THR A O 1
ATOM 1328 N N . TYR A 1 174 ? -2.786 -6.549 -6.147 1.00 94.69 174 TYR A N 1
ATOM 1329 C CA . TYR A 1 174 ? -1.735 -5.907 -6.916 1.00 94.69 174 TYR A CA 1
ATOM 1330 C C . TYR A 1 174 ? -0.902 -4.964 -6.034 1.00 94.69 174 TYR A C 1
ATOM 1332 O O . TYR A 1 174 ? -1.317 -3.846 -5.705 1.00 94.69 174 TYR A O 1
ATOM 1340 N N . ARG A 1 175 ? 0.314 -5.414 -5.697 1.00 93.38 175 ARG A N 1
ATOM 1341 C CA . ARG A 1 175 ? 1.270 -4.705 -4.833 1.00 93.38 175 ARG A CA 1
ATOM 1342 C C . ARG A 1 175 ? 0.607 -4.303 -3.505 1.00 93.38 175 ARG A C 1
ATOM 1344 O O . ARG A 1 175 ? -0.036 -5.111 -2.849 1.00 93.38 175 ARG A O 1
ATOM 1351 N N . ASP A 1 176 ? 0.759 -3.050 -3.102 1.00 91.75 176 ASP A N 1
ATOM 1352 C CA . ASP A 1 176 ? 0.178 -2.438 -1.910 1.00 91.75 176 ASP A CA 1
ATOM 1353 C C . ASP A 1 176 ? -1.037 -1.550 -2.251 1.00 91.75 176 ASP A C 1
ATOM 1355 O O . ASP A 1 176 ? -1.391 -0.667 -1.474 1.00 91.75 176 ASP A O 1
ATOM 1359 N N . ALA A 1 177 ? -1.713 -1.767 -3.391 1.00 95.31 177 ALA A N 1
ATOM 1360 C CA . ALA A 1 177 ? -2.846 -0.938 -3.821 1.00 95.31 177 ALA A CA 1
ATOM 1361 C C . ALA A 1 177 ? -3.954 -0.835 -2.759 1.00 95.31 177 ALA A C 1
ATOM 1363 O O . ALA A 1 177 ? -4.466 0.257 -2.500 1.00 95.31 177 ALA A O 1
ATOM 1364 N N . TYR A 1 178 ? -4.292 -1.951 -2.107 1.00 96.75 178 TYR A N 1
ATOM 1365 C CA . TYR A 1 178 ? -5.273 -1.957 -1.022 1.00 96.75 178 TYR A CA 1
ATOM 1366 C C . TYR A 1 178 ? -4.798 -1.137 0.187 1.00 96.75 178 TYR A C 1
ATOM 1368 O O . TYR A 1 178 ? -5.572 -0.362 0.747 1.00 96.75 178 TYR A O 1
ATOM 1376 N N . ARG A 1 179 ? -3.511 -1.222 0.545 1.00 94.38 179 ARG A N 1
ATOM 1377 C CA . ARG A 1 179 ? -2.923 -0.428 1.635 1.00 94.38 179 ARG A CA 1
ATOM 1378 C C . ARG A 1 179 ? -2.885 1.060 1.298 1.00 94.38 179 ARG A C 1
ATOM 1380 O O . ARG A 1 179 ? -3.270 1.878 2.123 1.00 94.38 179 ARG A O 1
ATOM 1387 N N . LEU A 1 180 ? -2.549 1.434 0.062 1.00 93.31 180 LEU A N 1
ATOM 1388 C CA . LEU A 1 180 ? -2.652 2.823 -0.398 1.00 93.31 180 LEU A CA 1
ATOM 1389 C C . LEU A 1 180 ? -4.089 3.346 -0.287 1.00 93.31 180 LEU A C 1
ATOM 1391 O O . LEU A 1 180 ? -4.307 4.457 0.195 1.00 93.31 180 LEU A O 1
ATOM 1395 N N . TRP A 1 181 ? -5.074 2.545 -0.700 1.00 95.75 181 TRP A N 1
ATOM 1396 C CA . TRP A 1 181 ? -6.485 2.892 -0.537 1.00 95.75 181 TRP A CA 1
ATOM 1397 C C . TRP A 1 181 ? -6.871 3.070 0.934 1.00 95.75 181 TRP A C 1
ATOM 1399 O O . TRP A 1 181 ? -7.547 4.034 1.279 1.00 95.75 181 TRP A O 1
ATOM 1409 N N . ARG A 1 182 ? -6.459 2.152 1.804 1.00 94.31 182 ARG A N 1
ATOM 1410 C CA . ARG A 1 182 ? -6.902 2.130 3.197 1.00 94.31 182 ARG A CA 1
ATOM 1411 C C . ARG A 1 182 ? -6.207 3.165 4.076 1.00 94.31 182 ARG A C 1
ATOM 1413 O O . ARG A 1 182 ? -6.874 3.827 4.868 1.00 94.31 182 ARG A O 1
ATOM 1420 N N . ASP A 1 183 ? -4.899 3.310 3.910 1.00 90.31 183 ASP A N 1
ATOM 1421 C CA . ASP A 1 183 ? -4.039 4.002 4.872 1.00 90.31 183 ASP A CA 1
ATOM 1422 C C . ASP A 1 183 ? -3.638 5.406 4.394 1.00 90.31 183 ASP A C 1
ATOM 1424 O O . ASP A 1 183 ? -3.278 6.261 5.202 1.00 90.31 183 ASP A O 1
ATOM 1428 N N . VAL A 1 184 ? -3.697 5.676 3.081 1.00 90.38 184 VAL A N 1
ATOM 1429 C CA . VAL A 1 184 ? -3.307 6.981 2.510 1.00 90.38 184 VAL A CA 1
ATOM 1430 C C . VAL A 1 184 ? -4.520 7.824 2.119 1.00 90.38 184 VAL A C 1
ATOM 1432 O O . VAL A 1 184 ? -4.479 9.053 2.219 1.00 90.38 184 VAL A O 1
ATOM 1435 N N . VAL A 1 185 ? -5.609 7.196 1.676 1.00 92.19 185 VAL A N 1
ATOM 1436 C CA . VAL A 1 185 ? -6.824 7.906 1.268 1.00 92.19 185 VAL A CA 1
ATOM 1437 C C . VAL A 1 185 ? -7.733 8.129 2.481 1.00 92.19 185 VAL A C 1
ATOM 1439 O O . VAL A 1 185 ? -8.497 7.258 2.891 1.00 92.19 185 VAL A O 1
ATOM 1442 N N . MET A 1 186 ? -7.674 9.330 3.054 1.00 87.00 186 MET A N 1
ATOM 1443 C CA . MET A 1 186 ? -8.390 9.646 4.298 1.00 87.00 186 MET A CA 1
ATOM 1444 C C . MET A 1 186 ? -9.866 10.018 4.090 1.00 87.00 186 MET A C 1
ATOM 1446 O O . MET A 1 186 ? -10.702 9.715 4.931 1.00 87.00 186 MET A O 1
ATOM 1450 N N . ASP A 1 187 ? -10.213 10.653 2.973 1.00 90.06 187 ASP A N 1
ATOM 1451 C CA . ASP A 1 187 ? -11.529 11.251 2.707 1.00 90.06 187 ASP A CA 1
ATOM 1452 C C . ASP A 1 187 ? -12.505 10.276 2.019 1.00 90.06 187 ASP A C 1
ATOM 1454 O O . ASP A 1 187 ? -13.162 10.624 1.037 1.00 90.06 187 ASP A O 1
ATOM 1458 N N . ARG A 1 188 ? -12.557 9.014 2.453 1.00 94.31 188 ARG A N 1
ATOM 1459 C CA . ARG A 1 188 ? -13.409 7.980 1.837 1.00 94.31 188 ARG A CA 1
ATOM 1460 C C . ARG A 1 188 ? -14.878 8.190 2.208 1.00 94.31 188 ARG A C 1
ATOM 1462 O O . ARG A 1 188 ? -15.200 8.420 3.365 1.00 94.31 188 ARG A O 1
ATOM 1469 N N . THR A 1 189 ? -15.772 8.080 1.229 1.00 96.44 189 THR A N 1
ATOM 1470 C CA . THR A 1 189 ? -17.224 8.051 1.488 1.00 96.44 189 THR A CA 1
ATOM 1471 C C . THR A 1 189 ? -17.690 6.641 1.858 1.00 96.44 189 THR A C 1
ATOM 1473 O O . THR A 1 189 ? -17.111 5.660 1.392 1.00 96.44 189 THR A O 1
ATOM 1476 N N . ASP A 1 190 ? -18.801 6.508 2.584 1.00 97.62 190 ASP A N 1
ATOM 1477 C CA . ASP A 1 190 ? -19.368 5.193 2.934 1.00 97.62 190 ASP A CA 1
ATOM 1478 C C . ASP A 1 190 ? -19.636 4.326 1.698 1.00 97.62 190 ASP A C 1
ATOM 1480 O O . ASP A 1 190 ? -19.417 3.116 1.697 1.00 97.62 190 ASP A O 1
ATOM 1484 N N . LYS A 1 191 ? -20.073 4.950 0.595 1.00 97.62 191 LYS A N 1
ATOM 1485 C CA . LYS A 1 191 ? -20.290 4.266 -0.687 1.00 97.62 191 LYS A CA 1
ATOM 1486 C C . LYS A 1 191 ? -18.988 3.704 -1.263 1.00 97.62 191 LYS A C 1
ATOM 1488 O O . LYS A 1 191 ? -18.996 2.633 -1.865 1.00 97.62 191 LYS A O 1
ATOM 1493 N N . GLU A 1 192 ? -17.896 4.448 -1.133 1.00 97.25 192 GLU A N 1
ATOM 1494 C CA . GLU A 1 192 ? -16.571 4.031 -1.584 1.00 97.25 192 GLU A CA 1
ATOM 1495 C C . GLU A 1 192 ? -16.022 2.886 -0.728 1.00 97.25 192 GLU A C 1
ATOM 1497 O O . GLU A 1 192 ? -15.528 1.914 -1.296 1.00 97.25 192 GLU A O 1
ATOM 1502 N N . ILE A 1 193 ? -16.173 2.967 0.598 1.00 97.81 193 ILE A N 1
ATOM 1503 C CA . ILE A 1 193 ? -15.792 1.902 1.539 1.00 97.81 193 ILE A CA 1
ATOM 1504 C C . ILE A 1 193 ? -16.557 0.619 1.203 1.00 97.81 193 ILE A C 1
ATOM 1506 O O . ILE A 1 193 ? -15.942 -0.360 0.799 1.00 97.81 193 ILE A O 1
ATOM 1510 N N . ARG A 1 194 ? -17.897 0.663 1.175 1.00 98.00 194 ARG A N 1
ATOM 1511 C CA . ARG A 1 194 ? -18.743 -0.497 0.826 1.00 98.00 194 ARG A CA 1
ATOM 1512 C C . ARG A 1 194 ? -18.379 -1.129 -0.518 1.00 98.00 194 ARG A C 1
ATOM 1514 O O . ARG A 1 194 ? -18.524 -2.337 -0.704 1.00 98.00 194 ARG A O 1
ATOM 1521 N N . LYS A 1 195 ? -17.938 -0.318 -1.487 1.00 97.56 195 LYS A N 1
ATOM 1522 C CA . LYS A 1 195 ? -17.495 -0.818 -2.791 1.00 97.56 195 LYS A CA 1
ATOM 1523 C C . LYS A 1 195 ? -16.201 -1.628 -2.673 1.00 97.56 195 LYS A C 1
ATOM 1525 O O . LYS A 1 195 ? -16.134 -2.698 -3.272 1.00 97.56 195 LYS A O 1
ATOM 1530 N N . VAL A 1 196 ? -15.199 -1.137 -1.939 1.00 97.88 196 VAL A N 1
ATOM 1531 C CA . VAL A 1 196 ? -13.948 -1.882 -1.709 1.00 97.88 196 VAL A CA 1
ATOM 1532 C C . VAL A 1 196 ? -14.187 -3.094 -0.813 1.00 97.88 196 VAL A C 1
ATOM 1534 O O . VAL A 1 196 ? -13.680 -4.161 -1.137 1.00 97.88 196 VAL A O 1
ATOM 1537 N N . ASP A 1 197 ? -15.027 -2.982 0.215 1.00 98.00 197 ASP A N 1
ATOM 1538 C CA . ASP A 1 197 ? -15.384 -4.092 1.108 1.00 98.00 197 ASP A CA 1
ATOM 1539 C C . ASP A 1 197 ? -15.971 -5.276 0.354 1.00 98.00 197 ASP A C 1
ATOM 1541 O O . ASP A 1 197 ? -15.693 -6.423 0.681 1.00 98.00 197 ASP A O 1
ATOM 1545 N N . LYS A 1 198 ? -16.774 -5.018 -0.685 1.00 98.06 198 LYS A N 1
ATOM 1546 C CA . LYS A 1 198 ? -17.309 -6.088 -1.531 1.00 98.06 198 LYS A CA 1
ATOM 1547 C C . LYS A 1 198 ? -16.195 -6.856 -2.252 1.00 98.06 198 LYS A C 1
ATOM 1549 O O . LYS A 1 198 ? -16.295 -8.071 -2.389 1.00 98.06 198 LYS A O 1
ATOM 1554 N N . LEU A 1 199 ? -15.162 -6.156 -2.726 1.00 98.06 199 LEU A N 1
ATOM 1555 C CA . LEU A 1 199 ? -14.001 -6.782 -3.368 1.00 98.06 199 LEU A CA 1
ATOM 1556 C C . LEU A 1 199 ? -13.150 -7.532 -2.335 1.00 98.06 199 LEU A C 1
ATOM 1558 O O . LEU A 1 199 ? -12.749 -8.665 -2.580 1.00 98.06 199 LEU A O 1
ATOM 1562 N N . LEU A 1 200 ? -12.943 -6.923 -1.165 1.00 98.06 200 LEU A N 1
ATOM 1563 C CA . LEU A 1 200 ? -12.204 -7.510 -0.054 1.00 98.06 200 LEU A CA 1
ATOM 1564 C C . LEU A 1 200 ? -12.869 -8.787 0.467 1.00 98.06 200 LEU A C 1
ATOM 1566 O O . LEU A 1 200 ? -12.197 -9.796 0.631 1.00 98.06 200 LEU A O 1
ATOM 1570 N N . ALA A 1 201 ? -14.184 -8.770 0.683 1.00 97.62 201 ALA A N 1
ATOM 1571 C CA . ALA A 1 201 ? -14.938 -9.937 1.127 1.00 97.62 201 ALA A CA 1
ATOM 1572 C C . ALA A 1 201 ? -14.817 -11.093 0.121 1.00 97.62 201 ALA A C 1
ATOM 1574 O O . ALA A 1 201 ? -14.466 -12.201 0.512 1.00 97.62 201 ALA A O 1
ATOM 1575 N N . ALA A 1 202 ? -14.984 -10.818 -1.179 1.00 97.69 202 ALA A N 1
ATOM 1576 C CA . ALA A 1 202 ? -14.811 -11.832 -2.223 1.00 97.69 202 ALA A CA 1
ATOM 1577 C C . ALA A 1 202 ? -13.384 -12.416 -2.254 1.00 97.69 202 ALA A C 1
ATOM 1579 O O . ALA A 1 202 ? -13.201 -13.607 -2.504 1.00 97.69 202 ALA A O 1
ATOM 1580 N N . TYR A 1 203 ? -12.363 -11.597 -1.980 1.00 96.94 203 TYR A N 1
ATOM 1581 C CA . TYR A 1 203 ? -10.992 -12.078 -1.817 1.00 96.94 203 TYR A CA 1
ATOM 1582 C C . TYR A 1 203 ? -10.850 -12.976 -0.575 1.00 96.94 203 TYR A C 1
ATOM 1584 O O . TYR A 1 203 ? -10.310 -14.079 -0.672 1.00 96.94 203 TYR A O 1
ATOM 1592 N N . LEU A 1 204 ? -11.378 -12.546 0.574 1.00 97.00 204 LEU A N 1
ATOM 1593 C CA . LEU A 1 204 ? -11.305 -13.268 1.849 1.00 97.00 204 LEU A CA 1
ATOM 1594 C C . LEU A 1 204 ? -12.068 -14.599 1.846 1.00 97.00 204 LEU A C 1
ATOM 1596 O O . LEU A 1 204 ? -11.678 -15.510 2.576 1.00 97.00 204 LEU A O 1
ATOM 1600 N N . ASP A 1 205 ? -13.101 -14.744 1.014 1.00 96.50 205 ASP A N 1
ATOM 1601 C CA . ASP A 1 205 ? -13.807 -16.017 0.806 1.00 96.50 205 ASP A CA 1
ATOM 1602 C C . ASP A 1 205 ? -12.883 -17.104 0.231 1.00 96.50 205 ASP A C 1
ATOM 1604 O O . ASP A 1 205 ? -13.084 -18.294 0.471 1.00 96.50 205 ASP A O 1
ATOM 1608 N N . THR A 1 206 ? -11.846 -16.702 -0.511 1.00 97.00 206 THR A N 1
ATOM 1609 C CA . THR A 1 206 ? -10.840 -17.610 -1.091 1.00 97.00 206 THR A CA 1
ATOM 1610 C C . THR A 1 206 ? -9.515 -17.625 -0.322 1.00 97.00 206 THR A C 1
ATOM 1612 O O . THR A 1 206 ? -8.700 -18.515 -0.553 1.00 97.00 206 THR A O 1
ATOM 1615 N N . HIS A 1 207 ? -9.320 -16.693 0.621 1.00 96.38 207 HIS A N 1
ATOM 1616 C CA . HIS A 1 207 ? -8.107 -16.537 1.438 1.00 96.38 207 HIS A CA 1
ATOM 1617 C C . HIS A 1 207 ? -8.468 -16.368 2.927 1.00 96.38 207 HIS A C 1
ATOM 1619 O O . HIS A 1 207 ? -8.267 -15.297 3.513 1.00 96.38 207 HIS A O 1
ATOM 1625 N N . PRO A 1 208 ? -9.045 -17.404 3.564 1.00 94.44 208 PRO A N 1
ATOM 1626 C CA . PRO A 1 208 ? -9.520 -17.324 4.947 1.00 94.44 208 PRO A CA 1
ATOM 1627 C C . PRO A 1 208 ? -8.394 -17.147 5.980 1.00 94.44 208 PRO A C 1
ATOM 1629 O O . PRO A 1 208 ? -8.663 -16.811 7.127 1.00 94.44 208 PRO A O 1
ATOM 1632 N N . ASP A 1 209 ? -7.140 -17.352 5.587 1.00 93.06 209 ASP A N 1
ATOM 1633 C CA . ASP A 1 209 ? -5.932 -17.142 6.387 1.00 93.06 209 ASP A CA 1
ATOM 1634 C C . ASP A 1 209 ? -5.490 -15.668 6.469 1.00 93.06 209 ASP A C 1
ATOM 1636 O O . ASP A 1 209 ? -4.636 -15.315 7.284 1.00 93.06 209 ASP A O 1
ATOM 1640 N N . SER A 1 210 ? -6.094 -14.777 5.675 1.00 95.31 210 SER A N 1
ATOM 1641 C CA . SER A 1 210 ? -5.773 -13.343 5.631 1.00 95.31 210 SER A CA 1
ATOM 1642 C C . SER A 1 210 ? -6.383 -12.558 6.808 1.00 95.31 210 SER A C 1
ATOM 1644 O O . SER A 1 210 ? -7.116 -11.583 6.632 1.00 95.31 210 SER A O 1
ATOM 1646 N N . ALA A 1 211 ? -6.047 -12.968 8.032 1.00 97.19 211 ALA A N 1
ATOM 1647 C CA . ALA A 1 211 ? -6.616 -12.476 9.288 1.00 97.19 211 ALA A CA 1
ATOM 1648 C C . ALA A 1 211 ? -6.556 -10.943 9.448 1.00 97.19 211 ALA A C 1
ATOM 1650 O O . ALA A 1 211 ? -7.545 -10.307 9.814 1.00 97.19 211 ALA A O 1
ATOM 1651 N N . SER A 1 212 ? -5.421 -10.321 9.101 1.00 96.12 212 SER A N 1
ATOM 1652 C CA . SER A 1 212 ? -5.262 -8.857 9.181 1.00 96.12 212 SER A CA 1
ATOM 1653 C C . SER A 1 212 ? -6.225 -8.099 8.259 1.00 96.12 212 SER A C 1
ATOM 1655 O O . SER A 1 212 ? -6.742 -7.050 8.629 1.00 96.12 212 SER A O 1
ATOM 1657 N N . TRP A 1 213 ? -6.512 -8.640 7.076 1.00 97.06 213 TRP A N 1
ATOM 1658 C CA . TRP A 1 213 ? -7.427 -8.032 6.111 1.00 97.06 213 TRP A CA 1
ATOM 1659 C C . TRP A 1 213 ? -8.891 -8.249 6.503 1.00 97.06 213 TRP A C 1
ATOM 1661 O O . TRP A 1 213 ? -9.743 -7.405 6.238 1.00 97.06 213 TRP A O 1
ATOM 1671 N N . ARG A 1 214 ? -9.191 -9.351 7.193 1.00 98.00 214 ARG A N 1
ATOM 1672 C CA . ARG A 1 214 ? -10.512 -9.573 7.786 1.00 98.00 214 ARG A CA 1
ATOM 1673 C C . ARG A 1 214 ? -10.775 -8.635 8.964 1.00 98.00 214 ARG A C 1
ATOM 1675 O O . ARG A 1 214 ? -11.863 -8.077 9.068 1.00 98.00 214 ARG A O 1
ATOM 1682 N N . LEU A 1 215 ? -9.765 -8.375 9.796 1.00 98.06 215 LEU A N 1
ATOM 1683 C CA . LEU A 1 215 ? -9.844 -7.313 10.802 1.00 98.06 215 LEU A CA 1
ATOM 1684 C C . LEU A 1 215 ? -10.073 -5.947 10.146 1.00 98.06 215 LEU A C 1
ATOM 1686 O O . LEU A 1 215 ? -10.855 -5.138 10.645 1.00 98.06 215 LEU A O 1
ATOM 1690 N N . ASP A 1 216 ? -9.435 -5.703 9.002 1.00 97.56 216 ASP A N 1
ATOM 1691 C CA . ASP A 1 216 ? -9.658 -4.479 8.251 1.00 97.56 216 ASP A CA 1
ATOM 1692 C C . ASP A 1 216 ? -11.111 -4.330 7.770 1.00 97.56 216 ASP A C 1
ATOM 1694 O O . ASP A 1 216 ? -11.689 -3.251 7.940 1.00 97.56 216 ASP A O 1
ATOM 1698 N N . LEU A 1 217 ? -11.711 -5.416 7.269 1.00 98.12 217 LEU A N 1
ATOM 1699 C CA . LEU A 1 217 ? -13.127 -5.484 6.905 1.00 98.12 217 LEU A CA 1
ATOM 1700 C C . LEU A 1 217 ? -14.043 -5.232 8.112 1.00 98.12 217 LEU A C 1
ATOM 1702 O O . LEU A 1 217 ? -14.996 -4.467 7.994 1.00 98.12 217 LEU A O 1
ATOM 1706 N N . ALA A 1 218 ? -13.749 -5.809 9.282 1.00 98.44 218 ALA A N 1
ATOM 1707 C CA . ALA A 1 218 ? -14.547 -5.598 10.494 1.00 98.44 218 ALA A CA 1
ATOM 1708 C C . ALA A 1 218 ? -14.601 -4.114 10.905 1.00 98.44 218 ALA A C 1
ATOM 1710 O O . ALA A 1 218 ? -15.658 -3.599 11.276 1.00 98.44 218 ALA A O 1
ATOM 1711 N N . TRP A 1 219 ? -13.478 -3.401 10.783 1.00 97.81 219 TRP A N 1
ATOM 1712 C CA . TRP A 1 219 ? -13.440 -1.952 10.992 1.00 97.81 219 TRP A CA 1
ATOM 1713 C C . TRP A 1 219 ? -14.298 -1.191 9.981 1.00 97.81 219 TRP A C 1
ATOM 1715 O O . TRP A 1 219 ? -15.000 -0.259 10.363 1.00 97.81 219 TRP A O 1
ATOM 1725 N N . ASP A 1 220 ? -14.272 -1.585 8.709 1.00 97.69 220 ASP A N 1
ATOM 1726 C CA . ASP A 1 220 ? -15.082 -0.929 7.681 1.00 97.69 220 ASP A CA 1
ATOM 1727 C C . ASP A 1 220 ? -16.584 -1.165 7.927 1.00 97.69 220 ASP A C 1
ATOM 1729 O O . ASP A 1 220 ? -17.372 -0.220 7.841 1.00 97.69 220 ASP A O 1
ATOM 1733 N N . ARG A 1 221 ? -16.976 -2.369 8.378 1.00 98.12 221 ARG A N 1
ATOM 1734 C CA . ARG A 1 221 ? -18.347 -2.675 8.834 1.00 98.12 221 ARG A CA 1
ATOM 1735 C C . ARG A 1 221 ? -18.782 -1.806 10.011 1.00 98.12 221 ARG A C 1
ATOM 1737 O O . ARG A 1 221 ? -19.908 -1.315 10.003 1.00 98.12 221 ARG A O 1
ATOM 1744 N N . TYR A 1 222 ? -17.908 -1.576 10.988 1.00 97.81 222 TYR A N 1
ATOM 1745 C CA . TYR A 1 222 ? -18.202 -0.656 12.091 1.00 97.81 222 TYR A CA 1
ATOM 1746 C C . TYR A 1 222 ? -18.466 0.762 11.576 1.00 97.81 222 TYR A C 1
ATOM 1748 O O . TYR A 1 222 ? -19.459 1.378 11.948 1.00 97.81 222 TYR A O 1
ATOM 1756 N N . LEU A 1 223 ? -17.606 1.261 10.681 1.00 95.44 223 LEU A N 1
ATOM 1757 C CA . LEU A 1 223 ? -17.683 2.633 10.178 1.00 95.44 223 LEU A CA 1
ATOM 1758 C C . LEU A 1 223 ? -18.921 2.896 9.320 1.00 95.44 223 LEU A C 1
ATOM 1760 O O . LEU A 1 223 ? -19.508 3.970 9.422 1.00 95.44 223 LEU A O 1
ATOM 1764 N N . VAL A 1 224 ? -19.293 1.957 8.446 1.00 97.69 224 VAL A N 1
ATOM 1765 C CA . VAL A 1 224 ? -20.345 2.201 7.446 1.00 97.69 224 VAL A CA 1
ATOM 1766 C C . VAL A 1 224 ? -21.664 1.510 7.741 1.00 97.69 224 VAL A C 1
ATOM 1768 O O . VAL A 1 224 ? -22.664 1.877 7.125 1.00 97.69 224 VAL A O 1
ATOM 1771 N N . GLU A 1 225 ? -21.695 0.505 8.616 1.00 97.00 225 GLU A N 1
ATOM 1772 C CA . GLU A 1 225 ? -22.895 -0.276 8.925 1.00 97.00 225 GLU A CA 1
ATOM 1773 C C . GLU A 1 225 ? -23.311 -0.135 10.385 1.00 97.00 225 GLU A C 1
ATOM 1775 O O . GLU A 1 225 ? -24.220 0.639 10.672 1.00 97.00 225 GLU A O 1
ATOM 1780 N N . SER A 1 226 ? -22.718 -0.916 11.290 1.00 97.88 226 SER A N 1
ATOM 1781 C CA . SER A 1 226 ? -23.098 -0.931 12.707 1.00 97.88 226 SER A CA 1
ATOM 1782 C C . SER A 1 226 ? -22.064 -1.648 13.573 1.00 97.88 226 SER A C 1
ATOM 1784 O O . SER A 1 226 ? -21.333 -2.518 13.090 1.00 97.88 226 SER A O 1
ATOM 1786 N N . ALA A 1 227 ? -22.097 -1.379 14.882 1.00 98.12 227 ALA A N 1
ATOM 1787 C CA . ALA A 1 227 ? -21.359 -2.150 15.880 1.00 98.12 227 ALA A CA 1
ATOM 1788 C C . ALA A 1 227 ? -21.626 -3.665 15.801 1.00 98.12 227 ALA A C 1
ATOM 1790 O O . ALA A 1 227 ? -20.698 -4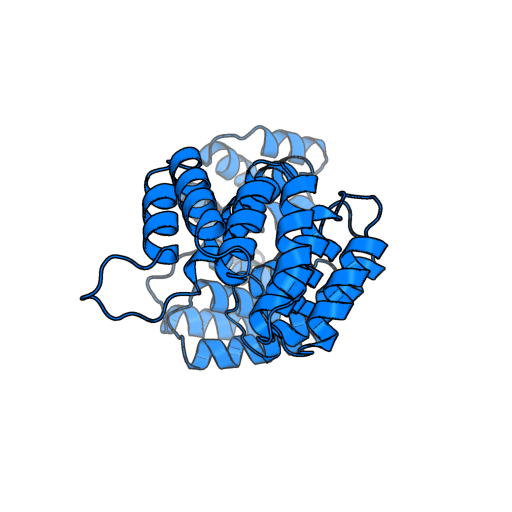.460 15.929 1.00 98.12 227 ALA A O 1
ATOM 1791 N N . GLN A 1 228 ? -22.872 -4.085 15.549 1.00 98.25 228 GLN A N 1
ATOM 1792 C CA . GLN A 1 228 ? -23.200 -5.512 15.472 1.00 98.25 228 GLN A CA 1
ATOM 1793 C C . GLN A 1 228 ? -22.537 -6.189 14.266 1.00 98.25 228 GLN A C 1
ATOM 1795 O O . GLN A 1 228 ? -21.932 -7.244 14.426 1.00 98.25 228 GLN A O 1
ATOM 1800 N N . ALA A 1 229 ? -22.576 -5.559 13.088 1.00 98.12 229 ALA A N 1
ATOM 1801 C CA . ALA A 1 229 ? -21.941 -6.100 11.883 1.00 98.12 229 ALA A CA 1
ATOM 1802 C C . ALA A 1 229 ? -20.421 -6.285 12.060 1.00 98.12 229 ALA A C 1
ATOM 1804 O O . ALA A 1 229 ? -19.846 -7.262 11.585 1.00 98.12 229 ALA A O 1
ATOM 1805 N N . ALA A 1 230 ? -19.769 -5.370 12.783 1.00 98.44 230 ALA A N 1
ATOM 1806 C CA . ALA A 1 230 ? -18.355 -5.491 13.120 1.00 98.44 230 ALA A CA 1
ATOM 1807 C C . ALA A 1 230 ? -18.074 -6.649 14.090 1.00 98.44 230 ALA A C 1
ATOM 1809 O O . ALA A 1 230 ? -17.105 -7.384 13.906 1.00 98.44 230 ALA A O 1
ATOM 1810 N N . LEU A 1 231 ? -18.924 -6.834 15.108 1.00 98.38 231 LEU A N 1
ATOM 1811 C CA . LEU A 1 231 ? -18.811 -7.952 16.048 1.00 98.38 231 LEU A CA 1
ATOM 1812 C C . LEU A 1 231 ? -19.015 -9.308 15.362 1.00 98.38 231 LEU A C 1
ATOM 1814 O O . LEU A 1 231 ? -18.295 -10.250 15.687 1.00 98.38 231 LEU A O 1
ATOM 1818 N N . ASP A 1 232 ? -19.940 -9.397 14.405 1.00 98.19 232 ASP A N 1
ATOM 1819 C CA . ASP A 1 232 ? -20.173 -10.617 13.625 1.00 98.19 232 ASP A CA 1
ATOM 1820 C C . ASP A 1 232 ? -18.934 -10.982 12.782 1.00 98.19 232 ASP A C 1
ATOM 1822 O O . ASP A 1 232 ? -18.508 -12.139 12.772 1.00 98.19 232 ASP A O 1
ATOM 1826 N N . GLU A 1 233 ? -18.292 -9.997 12.138 1.00 98.38 233 GLU A N 1
ATOM 1827 C CA . GLU A 1 233 ? -17.055 -10.220 11.372 1.00 98.38 233 GLU A CA 1
ATOM 1828 C C . GLU A 1 233 ? -15.865 -10.580 12.280 1.00 98.38 233 GLU A C 1
ATOM 1830 O O . GLU A 1 233 ? -15.062 -11.449 11.937 1.00 98.38 233 GLU A O 1
ATOM 1835 N N . LEU A 1 234 ? -15.759 -9.975 13.469 1.00 98.38 234 LEU A N 1
ATOM 1836 C CA . LEU A 1 234 ? -14.749 -10.361 14.460 1.00 98.38 234 LEU A CA 1
ATOM 1837 C C . LEU A 1 234 ? -14.959 -11.789 14.972 1.00 98.38 234 LEU A C 1
ATOM 1839 O O . LEU A 1 234 ? -13.988 -12.523 15.125 1.00 98.38 234 LEU A O 1
ATOM 1843 N N . ALA A 1 235 ? -16.203 -12.212 15.196 1.00 98.19 235 ALA A N 1
ATOM 1844 C CA . ALA A 1 235 ? -16.495 -13.593 15.568 1.00 98.19 235 ALA A CA 1
ATOM 1845 C C . ALA A 1 235 ? -16.104 -14.568 14.443 1.00 98.19 235 ALA A C 1
ATOM 1847 O O . ALA A 1 235 ? -15.552 -15.636 14.710 1.00 98.19 235 ALA A O 1
ATOM 1848 N N . ALA A 1 236 ? -16.339 -14.201 13.178 1.00 97.19 236 ALA A N 1
ATOM 1849 C CA . ALA A 1 236 ? -15.871 -14.983 12.034 1.00 97.19 236 ALA A CA 1
ATOM 1850 C C . ALA A 1 236 ? -14.335 -15.074 11.987 1.00 97.19 236 ALA A C 1
ATOM 1852 O O . ALA A 1 236 ? -13.799 -16.161 11.775 1.00 97.19 236 ALA A O 1
ATOM 1853 N N . LEU A 1 237 ? -13.629 -13.965 12.238 1.00 97.94 237 LEU A N 1
ATOM 1854 C CA . LEU A 1 237 ? -12.169 -13.928 12.349 1.00 97.94 237 LEU A CA 1
ATOM 1855 C C . LEU A 1 237 ? -11.646 -14.856 13.453 1.00 97.94 237 LEU A C 1
ATOM 1857 O O . LEU A 1 237 ? -10.757 -15.657 13.188 1.00 97.94 237 LEU A O 1
ATOM 1861 N N . GLU A 1 238 ? -12.214 -14.804 14.658 1.00 97.69 238 GLU A N 1
ATOM 1862 C CA . GLU A 1 238 ? -11.795 -15.654 15.783 1.00 97.69 238 GLU A CA 1
ATOM 1863 C C . GLU A 1 238 ? -12.032 -17.145 15.506 1.00 97.69 238 GLU A C 1
ATOM 1865 O O . GLU A 1 238 ? -11.216 -17.986 15.876 1.00 97.69 238 GLU A O 1
ATOM 1870 N N . ASN A 1 239 ? -13.118 -17.478 14.804 1.00 97.25 239 ASN A N 1
ATOM 1871 C CA . ASN A 1 239 ? -13.411 -18.855 14.413 1.00 97.25 239 ASN A CA 1
ATOM 1872 C C . ASN A 1 239 ? -12.452 -19.378 13.331 1.00 97.25 239 ASN A C 1
ATOM 1874 O O . ASN A 1 239 ? -12.054 -20.541 13.374 1.00 97.25 239 ASN A O 1
ATOM 1878 N N . LEU A 1 240 ? -12.105 -18.545 12.345 1.00 96.94 240 LEU A N 1
ATOM 1879 C CA . LEU A 1 240 ? -11.233 -18.929 11.229 1.00 96.94 240 LEU A CA 1
ATOM 1880 C C . LEU A 1 240 ? -9.746 -18.887 11.601 1.00 96.94 240 LEU A C 1
ATOM 1882 O O . LEU A 1 240 ? -8.953 -19.672 11.080 1.00 96.94 240 LEU A O 1
ATOM 1886 N N . ASN A 1 241 ? -9.356 -17.975 12.492 1.00 97.75 241 ASN A N 1
ATOM 18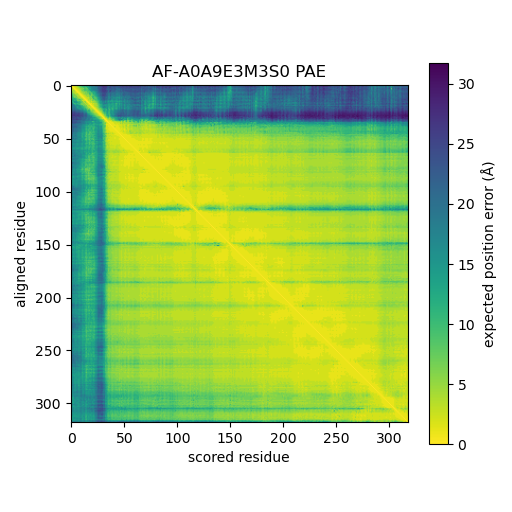87 C CA . ASN A 1 241 ? -7.972 -17.713 12.871 1.00 97.75 241 ASN A CA 1
ATOM 1888 C C . ASN A 1 241 ? -7.845 -17.552 14.402 1.00 97.75 241 ASN A C 1
ATOM 1890 O O . ASN A 1 241 ? -7.505 -16.468 14.872 1.00 97.75 241 ASN A O 1
ATOM 1894 N N . PRO A 1 242 ? -8.067 -18.614 15.200 1.00 97.50 242 PRO A N 1
ATOM 1895 C CA . PRO A 1 242 ? -8.077 -18.522 16.667 1.00 97.50 242 PRO A CA 1
ATOM 1896 C C . PRO A 1 242 ? -6.733 -18.087 17.275 1.00 97.50 242 PRO A C 1
ATOM 1898 O O . PRO A 1 242 ? -6.699 -17.505 18.353 1.00 97.50 242 PRO A O 1
ATOM 1901 N N . GLU A 1 243 ? -5.625 -18.335 16.571 1.00 97.12 243 GLU A N 1
ATOM 1902 C CA . GLU A 1 243 ? -4.276 -17.921 16.984 1.00 97.12 243 GLU A CA 1
ATOM 1903 C C . GLU A 1 243 ? -3.966 -16.454 16.637 1.00 97.12 243 GLU A C 1
ATOM 1905 O O . GLU A 1 243 ? -2.939 -15.910 17.050 1.00 97.12 243 GLU A O 1
ATOM 1910 N N . PHE A 1 244 ? -4.818 -15.793 15.845 1.00 97.31 244 PHE A N 1
ATOM 1911 C CA . PHE A 1 244 ? -4.599 -14.405 15.469 1.00 97.31 244 PHE A CA 1
ATOM 1912 C C . PHE A 1 244 ? -4.954 -13.486 16.638 1.00 97.31 244 PHE A C 1
ATOM 1914 O O . PHE A 1 244 ? -6.120 -13.240 16.933 1.00 97.31 244 PHE A O 1
ATOM 1921 N N . SER A 1 245 ? -3.929 -12.926 17.274 1.00 96.81 245 SER A N 1
ATOM 1922 C CA . SER A 1 245 ? -4.064 -11.952 18.355 1.00 96.81 245 SER A CA 1
ATOM 1923 C C . SER A 1 245 ? -3.494 -10.608 17.913 1.00 96.81 245 SER A C 1
ATOM 1925 O O . SER A 1 245 ? -2.331 -10.517 17.523 1.00 96.81 245 SER A O 1
ATOM 1927 N N . HIS A 1 246 ? -4.325 -9.564 17.932 1.00 97.50 246 HIS A N 1
ATOM 1928 C CA . HIS A 1 246 ? -3.939 -8.218 17.508 1.00 97.50 246 HIS A CA 1
ATOM 1929 C C . HIS A 1 246 ? -4.676 -7.163 18.355 1.00 97.50 246 HIS A C 1
ATOM 1931 O O . HIS A 1 246 ? -5.892 -7.300 18.530 1.00 97.50 246 HIS A O 1
ATOM 1937 N N . PRO A 1 247 ? -4.010 -6.091 18.840 1.00 97.69 247 PRO A N 1
ATOM 1938 C CA . PRO A 1 247 ? -4.638 -5.048 19.666 1.00 97.69 247 PRO A CA 1
ATOM 1939 C C . PRO A 1 247 ? -5.906 -4.445 19.055 1.00 97.69 247 PRO A C 1
ATOM 1941 O O . PRO A 1 247 ? -6.906 -4.257 19.747 1.00 97.69 247 PRO A O 1
ATOM 1944 N N . ASP A 1 248 ? -5.898 -4.209 17.740 1.00 97.44 248 ASP A N 1
ATOM 1945 C CA . ASP A 1 248 ? -7.044 -3.659 17.006 1.00 97.44 248 ASP A CA 1
ATOM 1946 C C . ASP A 1 248 ? -8.330 -4.501 17.111 1.00 97.44 248 ASP A C 1
ATOM 1948 O O . ASP A 1 248 ? -9.412 -3.937 16.961 1.00 97.44 248 ASP A O 1
ATOM 1952 N N . GLN A 1 249 ? -8.254 -5.810 17.395 1.00 98.12 249 GLN A N 1
ATOM 1953 C CA . GLN A 1 249 ? -9.449 -6.629 17.651 1.00 98.12 249 GLN A CA 1
ATOM 1954 C C . GLN A 1 249 ? -10.132 -6.200 18.953 1.00 98.12 249 GLN A C 1
ATOM 1956 O O . GLN A 1 249 ? -11.334 -5.942 18.981 1.00 98.12 249 GLN A O 1
ATOM 1961 N N . LEU A 1 250 ? -9.352 -6.080 20.031 1.00 98.31 250 LEU A N 1
ATOM 1962 C CA . LEU A 1 250 ? -9.837 -5.662 21.346 1.00 98.31 250 LEU A CA 1
ATOM 1963 C C . LEU A 1 250 ? -10.294 -4.201 21.327 1.00 98.31 250 LEU A C 1
ATOM 1965 O O . LEU A 1 250 ? -11.335 -3.875 21.898 1.00 98.31 250 LEU A O 1
ATOM 1969 N N . LEU A 1 251 ? -9.565 -3.343 20.609 1.00 97.81 251 LEU A N 1
ATOM 1970 C CA . LEU A 1 251 ? -9.944 -1.950 20.396 1.00 97.81 251 LEU A CA 1
ATOM 1971 C C . LEU A 1 251 ? -11.274 -1.830 19.639 1.00 97.81 251 LEU A C 1
ATOM 1973 O O . LEU A 1 251 ? -12.134 -1.048 20.030 1.00 97.81 251 LEU A O 1
ATOM 1977 N N . LEU A 1 252 ? -11.489 -2.620 18.585 1.00 98.12 252 LEU A N 1
ATOM 1978 C CA . LEU A 1 252 ? -12.760 -2.597 17.861 1.00 98.12 252 LEU A CA 1
ATOM 1979 C C . LEU A 1 252 ? -13.916 -3.120 18.727 1.00 98.12 252 LEU A C 1
ATOM 1981 O O . LEU A 1 252 ? -14.986 -2.508 18.768 1.00 98.12 252 LEU A O 1
ATOM 1985 N N . LYS A 1 253 ? -13.699 -4.205 19.486 1.00 98.44 253 LYS A N 1
ATOM 1986 C CA . LYS A 1 253 ? -14.692 -4.710 20.450 1.00 98.44 253 LYS A CA 1
ATOM 1987 C C . LYS A 1 253 ? -15.041 -3.656 21.497 1.00 98.44 253 LYS A C 1
ATOM 1989 O O . LYS A 1 253 ? -16.219 -3.505 21.819 1.00 98.44 253 LYS A O 1
ATOM 1994 N N . SER A 1 254 ? -14.055 -2.919 22.014 1.00 97.88 254 SER A N 1
ATOM 1995 C CA . SER A 1 254 ? -14.305 -1.864 22.998 1.00 97.88 254 SER A CA 1
ATOM 1996 C C . SER A 1 254 ? -15.187 -0.760 22.407 1.00 97.88 254 SER A C 1
ATOM 1998 O O . SER A 1 254 ? -16.189 -0.398 23.023 1.00 97.88 254 SER A O 1
ATOM 2000 N N . ARG A 1 255 ? -14.903 -0.295 21.182 1.00 97.25 255 ARG A N 1
ATOM 2001 C CA . ARG A 1 255 ? -15.724 0.703 20.468 1.00 97.25 255 ARG A CA 1
ATOM 2002 C C . ARG A 1 255 ? -17.175 0.250 20.312 1.00 97.25 255 ARG A C 1
ATOM 2004 O O . ARG A 1 255 ? -18.085 0.999 20.655 1.00 97.25 255 ARG A O 1
ATOM 2011 N N . CYS A 1 256 ? -17.385 -1.003 19.910 1.00 98.06 256 CYS A N 1
ATOM 2012 C CA . CYS A 1 256 ? -18.725 -1.582 19.804 1.00 98.06 256 CYS A CA 1
ATOM 2013 C C . CYS A 1 256 ? -19.465 -1.584 21.158 1.00 98.06 256 CYS A C 1
ATOM 2015 O O . CYS A 1 256 ? -20.661 -1.298 21.212 1.00 98.06 256 CYS A O 1
ATOM 2017 N N . ARG A 1 257 ? -18.766 -1.863 22.273 1.00 97.75 257 ARG A N 1
ATOM 2018 C CA . ARG A 1 257 ? -19.357 -1.798 23.625 1.00 97.75 257 ARG A CA 1
ATOM 2019 C C . ARG A 1 257 ? -19.730 -0.379 24.026 1.00 97.75 257 ARG A C 1
ATOM 2021 O O . ARG A 1 257 ? -20.830 -0.175 24.540 1.00 97.75 257 ARG A O 1
ATOM 2028 N N . LEU A 1 258 ? -18.865 0.589 23.731 1.00 96.50 258 LEU A N 1
ATOM 2029 C CA . LEU A 1 258 ? -19.130 1.999 23.998 1.00 96.50 258 LEU A CA 1
ATOM 2030 C C . LEU A 1 258 ? -20.388 2.485 23.264 1.00 96.50 258 LEU A C 1
ATOM 2032 O O . LEU A 1 258 ? -21.231 3.126 23.885 1.00 96.50 258 LEU A O 1
ATOM 2036 N N . GLU A 1 259 ? -20.555 2.129 21.986 1.00 96.88 259 GLU A N 1
ATOM 2037 C CA . GLU A 1 259 ? -21.750 2.478 21.200 1.00 96.88 259 GLU A CA 1
ATOM 2038 C C . GLU A 1 259 ? -23.032 1.861 21.783 1.00 96.88 259 GLU A C 1
ATOM 2040 O O . GLU A 1 259 ? -24.085 2.495 21.789 1.00 96.88 259 GLU A O 1
ATOM 2045 N N . SER A 1 260 ? -22.938 0.658 22.362 1.00 96.69 260 SER A N 1
ATOM 2046 C CA . SER A 1 260 ? -24.057 0.015 23.067 1.00 96.69 260 SER A CA 1
ATOM 2047 C C . SER A 1 260 ? -24.325 0.560 24.481 1.00 96.69 260 SER A C 1
ATOM 2049 O O . SER A 1 260 ? -25.264 0.114 25.140 1.00 96.69 260 SER A O 1
ATOM 2051 N N . GLY A 1 261 ? -23.511 1.504 24.968 1.00 97.38 261 GLY A N 1
ATOM 2052 C CA . GLY A 1 261 ? -23.621 2.090 26.308 1.00 97.38 261 GLY A CA 1
ATOM 2053 C C . GLY A 1 261 ? -22.980 1.270 27.437 1.00 97.38 261 GLY A C 1
ATOM 2054 O O . GLY A 1 261 ? -23.080 1.659 28.600 1.00 97.38 261 GLY A O 1
ATOM 2055 N N . ASP A 1 262 ? -22.298 0.165 27.126 1.00 97.75 262 ASP A N 1
ATOM 2056 C CA . ASP A 1 262 ? -21.580 -0.665 28.100 1.00 97.75 262 ASP A CA 1
ATOM 2057 C C . ASP A 1 262 ? -20.172 -0.106 28.361 1.00 97.75 262 ASP A C 1
ATOM 2059 O O . ASP A 1 262 ? -19.162 -0.549 27.802 1.00 97.75 262 ASP A O 1
ATOM 2063 N N . THR A 1 263 ? -20.111 0.923 29.206 1.00 96.69 263 THR A N 1
ATOM 2064 C CA . THR A 1 263 ? -18.871 1.651 29.516 1.00 96.69 263 THR A CA 1
ATOM 2065 C C . THR A 1 263 ? -17.856 0.813 30.295 1.00 96.69 263 THR A C 1
ATOM 2067 O O . THR A 1 263 ? -16.652 0.997 30.114 1.00 96.69 263 THR A O 1
ATOM 2070 N N . LEU A 1 264 ? -18.314 -0.136 31.120 1.00 96.38 264 LEU A N 1
ATOM 2071 C CA . LEU A 1 264 ? -17.439 -1.021 31.891 1.00 96.38 264 LEU A CA 1
ATOM 2072 C C . LEU A 1 264 ? -16.734 -2.031 30.981 1.00 96.38 264 LEU A C 1
ATOM 2074 O O . LEU A 1 264 ? -15.515 -2.200 31.078 1.00 96.38 264 LEU A O 1
ATOM 2078 N N . ALA A 1 265 ? -17.471 -2.672 30.065 1.00 97.19 265 ALA A N 1
ATOM 2079 C CA . ALA A 1 265 ? -16.861 -3.582 29.100 1.00 97.19 265 ALA A CA 1
ATOM 2080 C C . ALA A 1 265 ? -15.947 -2.837 28.122 1.00 97.19 265 ALA A C 1
ATOM 2082 O O . ALA A 1 265 ? -14.872 -3.344 27.798 1.00 97.19 265 ALA A O 1
ATOM 2083 N N . PHE A 1 266 ? -16.332 -1.628 27.695 1.00 96.00 266 PHE A N 1
ATOM 2084 C CA . PHE A 1 266 ? -15.462 -0.751 26.908 1.00 96.00 266 PHE A CA 1
ATOM 2085 C C . PHE A 1 266 ? -14.112 -0.534 27.602 1.00 96.00 266 PHE A C 1
ATOM 2087 O O . PHE A 1 266 ? -13.076 -0.839 27.011 1.00 96.00 266 PHE A O 1
ATOM 2094 N N . GLN A 1 267 ? -14.115 -0.066 28.854 1.00 95.75 267 GLN A N 1
ATOM 2095 C CA . GLN A 1 267 ? -12.888 0.243 29.590 1.00 95.75 267 GLN A CA 1
ATOM 2096 C C . GLN A 1 267 ? -12.001 -0.996 29.755 1.00 95.75 267 GLN A C 1
ATOM 2098 O O . GLN A 1 267 ? -10.801 -0.944 29.486 1.00 95.75 267 GLN A O 1
ATOM 2103 N N . SER A 1 268 ? -12.597 -2.132 30.132 1.00 97.12 268 SER A N 1
ATOM 2104 C CA . SER A 1 268 ? -11.864 -3.390 30.291 1.00 97.12 268 SER A CA 1
ATOM 2105 C C . SER A 1 268 ? -11.197 -3.846 28.988 1.00 97.12 268 SER A C 1
ATOM 2107 O O . SER A 1 268 ? -10.017 -4.195 28.995 1.00 97.12 268 SER A O 1
ATOM 2109 N N . LEU A 1 269 ? -11.922 -3.821 27.865 1.00 97.75 269 LEU A N 1
ATOM 2110 C CA . LEU A 1 269 ? -11.395 -4.230 26.560 1.00 97.75 269 LEU A CA 1
ATOM 2111 C C . LEU A 1 269 ? -10.345 -3.253 26.026 1.00 97.75 269 LEU A C 1
ATOM 2113 O O . LEU A 1 269 ? -9.353 -3.683 25.443 1.00 97.75 269 LEU A O 1
ATOM 2117 N N . TYR A 1 270 ? -10.540 -1.951 26.240 1.00 96.75 270 TYR A N 1
ATOM 2118 C CA . TYR A 1 270 ? -9.568 -0.934 25.848 1.00 96.75 270 TYR A CA 1
ATOM 2119 C C . TYR A 1 270 ? -8.228 -1.138 26.565 1.00 96.75 270 TYR A C 1
ATOM 2121 O O . TYR A 1 270 ? -7.186 -1.176 25.916 1.00 96.75 270 TYR A O 1
ATOM 2129 N N . TRP A 1 271 ? -8.240 -1.365 27.881 1.00 96.31 271 TRP A N 1
ATOM 2130 C CA . TRP A 1 271 ? -7.016 -1.646 28.635 1.00 96.31 271 TRP A CA 1
ATOM 2131 C C . TRP A 1 271 ? -6.325 -2.936 28.199 1.00 96.31 271 TRP A C 1
ATOM 2133 O O . TRP A 1 271 ? -5.107 -2.943 28.039 1.00 96.31 271 TRP A O 1
ATOM 2143 N N . GLN A 1 272 ? -7.088 -3.994 27.911 1.00 97.88 272 GLN A N 1
ATOM 2144 C CA . GLN A 1 272 ? -6.522 -5.215 27.330 1.00 97.88 272 GLN A CA 1
ATOM 2145 C C . GLN A 1 272 ? -5.862 -4.943 25.967 1.00 97.88 272 GLN A C 1
ATOM 2147 O O . GLN A 1 272 ? -4.795 -5.489 25.686 1.00 97.88 272 GLN A O 1
ATOM 2152 N N . ALA A 1 273 ? -6.452 -4.076 25.134 1.00 97.69 273 ALA A N 1
ATOM 2153 C CA . ALA A 1 273 ? -5.859 -3.668 23.861 1.00 97.69 273 ALA A CA 1
ATOM 2154 C C . ALA A 1 273 ? -4.528 -2.924 24.067 1.00 97.69 273 ALA A C 1
ATOM 2156 O O . ALA A 1 273 ? -3.546 -3.227 23.391 1.00 97.69 273 ALA A O 1
ATOM 2157 N N . VAL A 1 274 ? -4.474 -1.989 25.024 1.00 97.06 274 VAL A N 1
ATOM 2158 C CA . VAL A 1 274 ? -3.255 -1.243 25.386 1.00 97.06 274 VAL A CA 1
ATOM 2159 C C . VAL A 1 274 ? -2.161 -2.178 25.909 1.00 97.06 274 VAL A C 1
ATOM 2161 O O . VAL A 1 274 ? -1.000 -2.046 25.516 1.00 97.06 274 VAL A O 1
ATOM 2164 N N . ASP A 1 275 ? -2.517 -3.151 26.747 1.00 97.50 275 ASP A N 1
ATOM 2165 C CA . ASP A 1 275 ? -1.571 -4.138 27.269 1.00 97.50 275 ASP A CA 1
ATOM 2166 C C . ASP A 1 275 ? -1.000 -5.031 26.169 1.00 97.50 275 ASP A C 1
ATOM 2168 O O . ASP A 1 275 ? 0.217 -5.226 26.098 1.00 97.50 275 ASP A O 1
ATOM 2172 N N . LEU A 1 276 ? -1.855 -5.521 25.269 1.00 97.19 276 LEU A N 1
ATOM 2173 C CA . LEU A 1 276 ? -1.422 -6.316 24.123 1.00 97.19 276 LEU A CA 1
ATOM 2174 C C . LEU A 1 276 ? -0.545 -5.496 23.162 1.00 97.19 276 LEU A C 1
ATOM 2176 O O . LEU A 1 276 ? 0.444 -6.010 22.638 1.00 97.19 276 LEU A O 1
ATOM 2180 N N . ALA A 1 277 ? -0.849 -4.212 22.960 1.00 96.25 277 ALA A N 1
ATOM 2181 C CA . ALA A 1 277 ? -0.010 -3.312 22.168 1.00 96.25 277 ALA A CA 1
ATOM 2182 C C . ALA A 1 277 ? 1.370 -3.105 22.808 1.00 96.25 277 ALA A C 1
ATOM 2184 O O . ALA A 1 277 ? 2.376 -3.118 22.104 1.00 96.25 277 ALA A O 1
ATOM 2185 N N . GLY A 1 278 ? 1.446 -3.009 24.140 1.00 95.44 278 GLY A N 1
ATOM 2186 C CA . GLY A 1 278 ? 2.716 -2.967 24.873 1.00 95.44 278 GLY A CA 1
ATOM 2187 C C . GLY A 1 278 ? 3.575 -4.221 24.696 1.00 95.44 278 GLY A C 1
ATOM 2188 O O . GLY A 1 278 ? 4.799 -4.124 24.695 1.00 95.44 278 GLY A O 1
ATOM 2189 N N . GLN A 1 279 ? 2.947 -5.383 24.503 1.00 96.25 279 GLN A N 1
ATOM 2190 C CA . GLN A 1 279 ? 3.640 -6.653 24.258 1.00 96.25 279 GLN A CA 1
ATOM 2191 C C . GLN A 1 279 ? 4.088 -6.818 22.798 1.00 96.25 279 GLN A C 1
ATOM 2193 O O . GLN A 1 279 ? 5.135 -7.406 22.539 1.00 96.25 279 GLN A O 1
ATOM 2198 N N . THR A 1 280 ? 3.294 -6.319 21.848 1.00 94.81 280 THR A N 1
ATOM 2199 C CA . THR A 1 280 ? 3.493 -6.527 20.400 1.00 94.81 280 THR A CA 1
ATOM 2200 C C . THR A 1 280 ? 4.173 -5.354 19.690 1.00 94.81 280 THR A C 1
ATOM 2202 O O . THR A 1 280 ? 4.614 -5.502 18.552 1.00 94.81 280 THR A O 1
ATOM 2205 N N . GLY A 1 281 ? 4.238 -4.181 20.326 1.00 94.44 281 GLY A N 1
ATOM 2206 C CA . GLY A 1 281 ? 4.708 -2.927 19.727 1.00 94.44 281 GLY A CA 1
ATOM 2207 C C . GLY A 1 281 ? 3.707 -2.272 18.762 1.00 94.44 281 GLY A C 1
ATOM 2208 O O . GLY A 1 281 ? 4.029 -1.265 18.129 1.00 94.44 281 GLY A O 1
ATOM 2209 N N . GLN A 1 282 ? 2.493 -2.814 18.626 1.00 93.94 282 GLN A N 1
ATOM 2210 C CA . GLN A 1 282 ? 1.492 -2.380 17.645 1.00 93.94 282 GLN A CA 1
ATOM 2211 C C . GLN A 1 282 ? 0.554 -1.314 18.228 1.00 93.94 282 GLN A C 1
ATOM 2213 O O . GLN A 1 282 ? -0.529 -1.616 18.722 1.00 93.94 282 GLN A O 1
ATOM 2218 N N . PHE A 1 283 ? 0.967 -0.047 18.166 1.00 93.81 283 PHE A N 1
ATOM 2219 C CA . PHE A 1 283 ? 0.199 1.076 18.724 1.00 93.81 283 PHE A CA 1
ATOM 2220 C C . PHE A 1 283 ? -0.554 1.923 17.687 1.00 93.81 283 PHE A C 1
ATOM 2222 O O . PHE A 1 283 ? -1.317 2.805 18.077 1.00 93.81 283 PHE A O 1
ATOM 2229 N N . ASP A 1 284 ? -0.352 1.701 16.386 1.00 90.00 284 ASP A N 1
ATOM 2230 C CA . ASP A 1 284 ? -0.720 2.667 15.337 1.00 90.00 284 ASP A CA 1
ATOM 2231 C C . ASP A 1 284 ? -2.190 3.122 15.389 1.00 90.00 284 ASP A C 1
ATOM 2233 O O . ASP A 1 284 ? -2.478 4.326 15.348 1.00 90.00 284 ASP A O 1
ATOM 2237 N N . ARG A 1 285 ? -3.137 2.185 15.540 1.00 91.19 285 ARG A N 1
ATOM 2238 C CA . ARG A 1 285 ? -4.567 2.523 15.596 1.00 91.19 285 ARG A CA 1
ATOM 2239 C C . ARG A 1 285 ? -4.999 3.067 16.956 1.00 91.19 285 ARG A C 1
ATOM 2241 O O . ARG A 1 285 ? -5.761 4.029 16.986 1.00 91.19 285 ARG A O 1
ATOM 2248 N N . LEU A 1 286 ? -4.473 2.527 18.060 1.00 92.88 286 LEU A N 1
ATOM 2249 C CA . LEU A 1 286 ? -4.704 3.062 19.412 1.00 92.88 286 LEU A CA 1
ATOM 2250 C C . LEU A 1 286 ? -4.322 4.543 19.495 1.00 92.88 286 LEU A C 1
ATOM 2252 O O . LEU A 1 286 ? -5.088 5.350 20.012 1.00 92.88 286 LEU A O 1
ATOM 2256 N N . ILE A 1 287 ? -3.168 4.907 18.930 1.00 90.62 287 ILE A N 1
ATOM 2257 C CA . ILE A 1 287 ? -2.709 6.299 18.870 1.00 90.62 287 ILE A CA 1
ATOM 2258 C C . ILE A 1 287 ? -3.650 7.136 18.017 1.00 90.62 287 ILE A C 1
ATOM 2260 O O . ILE A 1 287 ? -4.022 8.228 18.423 1.00 90.62 287 ILE A O 1
ATOM 2264 N N . THR A 1 288 ? -4.020 6.642 16.834 1.00 89.44 288 THR A N 1
ATOM 2265 C CA . THR A 1 288 ? -4.909 7.370 15.917 1.00 89.44 288 THR A CA 1
ATOM 2266 C C . THR A 1 288 ? -6.245 7.696 16.584 1.00 89.44 288 THR A C 1
ATOM 2268 O O . THR A 1 288 ? -6.753 8.805 16.435 1.00 89.44 288 THR A O 1
ATOM 2271 N N . GLU A 1 289 ? -6.781 6.754 17.359 1.00 89.00 289 GLU A N 1
ATOM 2272 C CA . GLU A 1 289 ? -8.020 6.932 18.110 1.00 89.00 289 GLU A CA 1
ATOM 2273 C C . GLU A 1 289 ? -7.859 7.898 19.289 1.00 89.00 289 GLU A C 1
ATOM 2275 O O . GLU A 1 289 ? -8.624 8.857 19.425 1.00 89.00 289 GLU A O 1
ATOM 2280 N N . ALA A 1 290 ? -6.826 7.704 20.110 1.00 89.31 290 ALA A N 1
ATOM 2281 C CA . ALA A 1 290 ? -6.566 8.547 21.273 1.00 89.31 290 ALA A CA 1
ATOM 2282 C C . ALA A 1 290 ? -6.176 9.990 20.886 1.00 89.31 290 ALA A C 1
ATOM 2284 O O . ALA A 1 290 ? -6.528 10.941 21.581 1.00 89.31 290 ALA A O 1
ATOM 2285 N N . ALA A 1 291 ? -5.548 10.191 19.723 1.00 88.00 291 ALA A N 1
ATOM 2286 C CA . ALA A 1 291 ? -5.172 11.510 19.213 1.00 88.00 291 ALA A CA 1
ATOM 2287 C C . ALA A 1 291 ? -6.369 12.455 19.009 1.00 88.00 291 ALA A C 1
ATOM 2289 O O . ALA A 1 291 ? -6.184 13.669 18.953 1.00 88.00 291 ALA A O 1
ATOM 2290 N N . THR A 1 292 ? -7.596 11.930 18.921 1.00 86.88 292 THR A N 1
ATOM 2291 C CA . THR A 1 292 ? -8.814 12.753 18.834 1.00 86.88 292 THR A CA 1
ATOM 2292 C C . THR A 1 292 ? -9.145 13.493 20.134 1.00 86.88 292 THR A C 1
ATOM 2294 O O . THR A 1 292 ? -9.856 14.497 20.089 1.00 86.88 292 THR A O 1
ATOM 2297 N N . ILE A 1 293 ? -8.619 13.026 21.273 1.00 88.19 293 ILE A N 1
ATOM 2298 C CA . ILE A 1 293 ? -8.839 13.606 22.608 1.00 88.19 293 ILE A CA 1
ATOM 2299 C C . ILE A 1 293 ? -7.562 14.176 23.240 1.00 88.19 293 ILE A C 1
ATOM 2301 O O . ILE A 1 293 ? -7.632 14.802 24.296 1.00 88.19 293 ILE A O 1
ATOM 2305 N N . PHE A 1 294 ? -6.402 13.975 22.613 1.00 89.75 294 PHE A N 1
ATOM 2306 C CA . PHE A 1 294 ? -5.134 14.509 23.102 1.00 89.75 294 PHE A CA 1
ATOM 2307 C C . PHE A 1 294 ? -5.061 16.029 22.967 1.00 89.75 294 PHE A C 1
ATOM 2309 O O . PHE A 1 294 ? -5.434 16.610 21.944 1.00 89.75 294 PHE A O 1
ATOM 2316 N N . THR A 1 295 ? -4.494 16.673 23.986 1.00 91.88 295 THR A N 1
ATOM 2317 C CA . THR A 1 295 ? -3.960 18.029 23.836 1.00 91.88 295 THR A CA 1
ATOM 2318 C C . THR A 1 295 ? -2.641 17.988 23.043 1.00 91.88 295 THR A C 1
ATOM 2320 O O . THR A 1 295 ? -2.016 16.926 22.937 1.00 91.88 295 THR A O 1
ATOM 2323 N N . PRO A 1 296 ? -2.170 19.114 22.472 1.00 91.94 296 PRO A N 1
ATOM 2324 C CA . PRO A 1 296 ? -0.846 19.173 21.846 1.00 91.94 296 PRO A CA 1
ATOM 2325 C C . PRO A 1 296 ? 0.284 18.695 22.773 1.00 91.94 296 PRO A C 1
ATOM 2327 O O . PRO A 1 296 ? 1.183 17.981 22.333 1.00 91.94 296 PRO A O 1
ATOM 2330 N N . GLU A 1 297 ? 0.211 19.021 24.065 1.00 92.25 297 GLU A N 1
ATOM 2331 C CA . GLU A 1 297 ? 1.177 18.589 25.076 1.00 92.25 297 GLU A CA 1
ATOM 2332 C C . GLU A 1 297 ? 1.156 17.067 25.287 1.00 92.25 297 GLU A C 1
ATOM 2334 O O . GLU A 1 297 ? 2.205 16.446 25.473 1.00 92.25 297 GLU A O 1
ATOM 2339 N N . ASP A 1 298 ? -0.022 16.444 25.235 1.00 92.75 298 ASP A N 1
ATOM 2340 C CA . ASP A 1 298 ? -0.171 14.990 25.345 1.00 92.75 298 ASP A CA 1
ATOM 2341 C C . ASP A 1 298 ? 0.408 14.273 24.128 1.00 92.75 298 ASP A C 1
ATOM 2343 O O . ASP A 1 298 ? 1.115 13.272 24.275 1.00 92.75 298 ASP A O 1
ATOM 2347 N N . GLN A 1 299 ? 0.194 14.831 22.934 1.00 89.88 299 GLN A N 1
ATOM 2348 C CA . GLN A 1 299 ? 0.809 14.333 21.709 1.00 89.88 299 GLN A CA 1
ATOM 2349 C C . GLN A 1 299 ? 2.343 14.375 21.802 1.00 89.88 299 GLN A C 1
ATOM 2351 O O . GLN A 1 299 ? 3.000 13.380 21.492 1.00 89.88 299 GLN A O 1
ATOM 2356 N N . ASP A 1 300 ? 2.921 15.483 22.277 1.00 89.31 300 ASP A N 1
ATOM 2357 C CA . ASP A 1 300 ? 4.372 15.621 22.445 1.00 89.31 300 ASP A CA 1
ATOM 2358 C C . ASP A 1 300 ? 4.926 14.623 23.472 1.00 89.31 300 ASP A C 1
ATOM 2360 O O . ASP A 1 300 ? 5.950 13.974 23.233 1.00 89.31 300 ASP A O 1
ATOM 2364 N N . ARG A 1 301 ? 4.237 14.447 24.607 1.00 90.81 301 ARG A N 1
ATOM 2365 C CA . ARG A 1 301 ? 4.613 13.461 25.634 1.00 90.81 301 ARG A CA 1
ATOM 2366 C C . ARG A 1 301 ? 4.570 12.036 25.093 1.00 90.81 301 ARG A C 1
ATOM 2368 O O . ARG A 1 301 ? 5.475 11.251 25.385 1.00 90.81 301 ARG A O 1
ATOM 2375 N N . PHE A 1 302 ? 3.556 11.704 24.298 1.00 88.44 302 PHE A N 1
ATOM 2376 C CA . PHE A 1 302 ? 3.468 10.403 23.648 1.00 88.44 302 PHE A CA 1
ATOM 2377 C C . PHE A 1 302 ? 4.594 10.205 22.623 1.00 88.44 302 PHE A C 1
ATOM 2379 O O . PHE A 1 302 ? 5.242 9.158 22.609 1.00 88.44 302 PHE A O 1
ATOM 2386 N N . GLU A 1 303 ? 4.890 11.209 21.790 1.00 87.19 303 GLU A N 1
ATOM 2387 C CA . GLU A 1 303 ? 5.980 11.136 20.808 1.00 87.19 303 GLU A CA 1
ATOM 2388 C C . GLU A 1 303 ? 7.361 10.968 21.479 1.00 87.19 303 GLU A C 1
ATOM 2390 O O . GLU A 1 303 ? 8.233 10.287 20.928 1.00 87.19 303 GLU A O 1
ATOM 2395 N N . GLN A 1 304 ? 7.545 11.511 22.689 1.00 91.69 304 GLN A N 1
ATOM 2396 C CA . GLN A 1 304 ? 8.743 11.331 23.521 1.00 91.69 304 GLN A CA 1
ATOM 2397 C C . GLN A 1 304 ? 8.828 9.953 24.200 1.00 91.69 304 GLN A C 1
ATOM 2399 O O . GLN A 1 304 ? 9.916 9.537 24.609 1.00 91.69 304 GLN A O 1
ATOM 2404 N N . ALA A 1 305 ? 7.724 9.209 24.303 1.00 90.44 305 ALA A N 1
ATOM 2405 C CA . ALA A 1 305 ? 7.722 7.840 24.808 1.00 90.44 305 ALA A CA 1
ATOM 2406 C C . ALA A 1 305 ? 8.308 6.890 23.747 1.00 90.44 305 ALA A C 1
ATOM 2408 O O . ALA A 1 305 ? 7.604 6.292 22.930 1.00 90.44 305 ALA A O 1
ATOM 2409 N N . VAL A 1 306 ? 9.640 6.779 23.728 1.00 86.62 306 VAL A N 1
ATOM 2410 C CA . VAL A 1 306 ? 10.364 5.965 22.736 1.00 86.62 306 VAL A CA 1
ATOM 2411 C C . VAL A 1 306 ? 10.149 4.466 22.964 1.00 86.62 306 VAL A C 1
ATOM 2413 O O . VAL A 1 306 ? 10.022 3.727 21.993 1.00 86.62 306 VAL A O 1
ATOM 2416 N N . ALA A 1 307 ? 10.086 4.027 24.224 1.00 92.00 307 ALA A N 1
ATOM 2417 C CA . ALA A 1 307 ? 9.905 2.623 24.588 1.00 92.00 307 ALA A CA 1
ATOM 2418 C C . ALA A 1 307 ? 8.422 2.228 24.654 1.00 92.00 307 ALA A C 1
ATOM 2420 O O . ALA A 1 307 ? 7.601 2.978 25.187 1.00 92.00 307 ALA A O 1
ATOM 2421 N N . ASP A 1 308 ? 8.097 1.012 24.216 1.00 88.88 308 ASP A N 1
ATOM 2422 C CA . ASP A 1 308 ? 6.720 0.497 24.183 1.00 88.88 308 ASP A CA 1
ATOM 2423 C C . ASP A 1 308 ? 6.063 0.481 25.568 1.00 88.88 308 ASP A C 1
ATOM 2425 O O . ASP A 1 308 ? 4.929 0.926 25.725 1.00 88.88 308 ASP A O 1
ATOM 2429 N N . GLY A 1 309 ? 6.811 0.120 26.615 1.00 90.38 309 GLY A N 1
ATOM 2430 C CA . GLY A 1 309 ? 6.314 0.191 27.992 1.00 90.38 309 GLY A CA 1
ATOM 2431 C C . GLY A 1 309 ? 6.015 1.619 28.477 1.00 90.38 309 GLY A C 1
ATOM 2432 O O . GLY A 1 309 ? 5.159 1.811 29.337 1.00 90.38 309 GLY A O 1
ATOM 2433 N N . ALA A 1 310 ? 6.688 2.642 27.936 1.00 91.38 310 ALA A N 1
ATOM 2434 C CA . ALA A 1 310 ? 6.370 4.038 28.244 1.00 91.38 310 ALA A CA 1
ATOM 2435 C C . ALA A 1 310 ? 5.088 4.487 27.524 1.00 91.38 310 ALA A C 1
ATOM 2437 O O . ALA A 1 310 ? 4.266 5.172 28.130 1.00 91.38 310 ALA A O 1
ATOM 2438 N N . ARG A 1 311 ? 4.882 4.045 26.274 1.00 92.06 311 ARG A N 1
ATOM 2439 C CA . ARG A 1 311 ? 3.643 4.286 25.511 1.00 92.06 311 ARG A CA 1
ATOM 2440 C C . ARG A 1 311 ? 2.438 3.609 26.150 1.00 92.06 311 ARG A C 1
ATOM 2442 O O . ARG A 1 311 ? 1.406 4.246 26.316 1.00 92.06 311 ARG A O 1
ATOM 2449 N N . GLN A 1 312 ? 2.596 2.359 26.578 1.00 94.19 312 GLN A N 1
ATOM 2450 C CA . GLN A 1 312 ? 1.572 1.611 27.308 1.00 94.19 312 GLN A CA 1
ATOM 2451 C C . GLN A 1 312 ? 1.157 2.349 28.590 1.00 94.19 312 GLN A C 1
ATOM 2453 O O . GLN A 1 312 ? -0.024 2.602 28.804 1.00 94.19 312 GLN A O 1
ATOM 2458 N N . LYS A 1 313 ? 2.126 2.756 29.425 1.00 93.38 313 LYS A N 1
ATOM 2459 C CA . LYS A 1 313 ? 1.848 3.521 30.655 1.00 93.38 313 LYS A CA 1
ATOM 2460 C C . LYS A 1 313 ? 1.154 4.849 30.377 1.00 93.38 313 LYS A C 1
ATOM 2462 O O . LYS A 1 313 ? 0.294 5.249 31.152 1.00 93.38 313 LYS A O 1
ATOM 2467 N N . PHE A 1 314 ? 1.539 5.527 29.298 1.00 92.88 314 PHE A N 1
ATOM 2468 C CA . PHE A 1 314 ? 0.898 6.768 28.885 1.00 92.88 314 PHE A CA 1
ATOM 2469 C C . PHE A 1 314 ? -0.576 6.540 28.526 1.00 92.88 314 PHE A C 1
ATOM 2471 O O . PHE A 1 314 ? -1.435 7.242 29.046 1.00 92.88 314 PHE A O 1
ATOM 2478 N N . LEU A 1 315 ? -0.873 5.529 27.703 1.00 92.19 315 LEU A N 1
ATOM 2479 C CA . LEU A 1 315 ? -2.240 5.214 27.269 1.00 92.19 315 LEU A CA 1
ATOM 2480 C C . LEU A 1 315 ? -3.136 4.652 28.381 1.00 92.19 315 LEU A C 1
ATOM 2482 O O . LEU A 1 315 ? -4.347 4.723 28.252 1.00 92.19 315 LEU A O 1
ATOM 2486 N N . HIS A 1 316 ? -2.572 4.114 29.466 1.00 90.81 316 HIS A N 1
ATOM 2487 C CA . HIS A 1 316 ? -3.343 3.743 30.665 1.00 90.81 316 HIS A CA 1
ATOM 2488 C C . HIS A 1 316 ? -3.770 4.943 31.514 1.00 90.81 316 HIS A C 1
ATOM 2490 O O . HIS A 1 316 ? -4.710 4.839 32.297 1.00 90.81 316 HIS A O 1
ATOM 2496 N N . PHE A 1 317 ? -3.047 6.060 31.414 1.00 88.50 317 PHE A N 1
ATOM 2497 C CA . PHE A 1 317 ? -3.343 7.276 32.171 1.00 88.50 317 PHE A CA 1
ATOM 2498 C C . PHE A 1 317 ? -4.422 8.142 31.499 1.00 88.50 317 PHE A C 1
ATOM 2500 O O . PHE A 1 317 ? -5.001 9.002 32.162 1.00 88.50 317 PHE A O 1
ATOM 2507 N N . PHE A 1 318 ? -4.661 7.914 30.206 1.00 78.75 318 PHE A N 1
ATOM 2508 C CA . PHE A 1 318 ? -5.622 8.620 29.361 1.00 78.75 318 PHE A CA 1
ATOM 2509 C C . PHE A 1 318 ? -6.900 7.804 29.166 1.00 78.75 318 PHE A C 1
ATOM 2511 O O . PHE A 1 318 ? -7.989 8.413 29.245 1.00 78.75 318 PHE A O 1
#